Protein AF-0000000086685621 (afdb_homodimer)

pLDDT: mean 85.54, std 13.66, range [40.78, 97.44]

Organism: NCBI:txid175570

Secondary structure (DSSP, 8-state):
-------------TT--TTT----PPPTTPPTTTT-EEEPPPEEETT--EETTEEPBTTTB-EEEEEEEEPTTS----EEEEEESS-TTSEEEEHHHHHHHHHHHHHHHHHHHHT-/-------------TT--TTT----PPPTTPPTTTT-EEEPPPEEETT--EETTEEPBT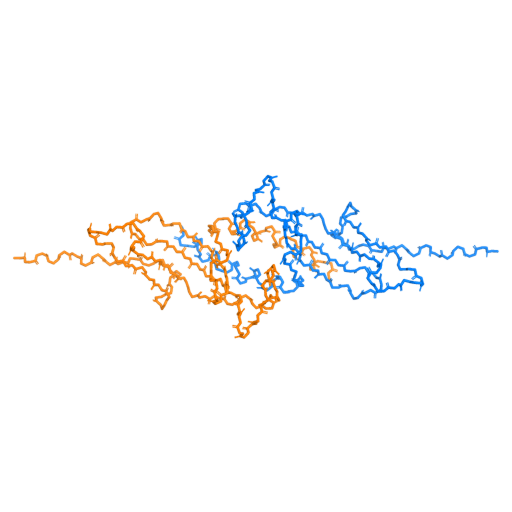TTB-EEEEEEEEPTTS----EEEEEESS-TTSEEEEHHHHHHHHHHHHHHHHHHHHT-

Nearest PDB structures (foldseek):
  6r21-assembly1_A  TM=3.945E-01  e=9.286E+00  Escherichia phage T7
  6r21-assembly1_A  TM=3.941E-01  e=8.436E+00  Escherichia phage T7

Foldseek 3Di:
DPPPPPPPDFDADPQFDPVPFQAADDDPVDDPPRGGKGKHDKDFPPPPQDDVVGGADCVPWTKIWIWIFHGPPDDGFIWIAIGTPVDGRPDIDTPVRVVVVVVVVVVVVVVVVV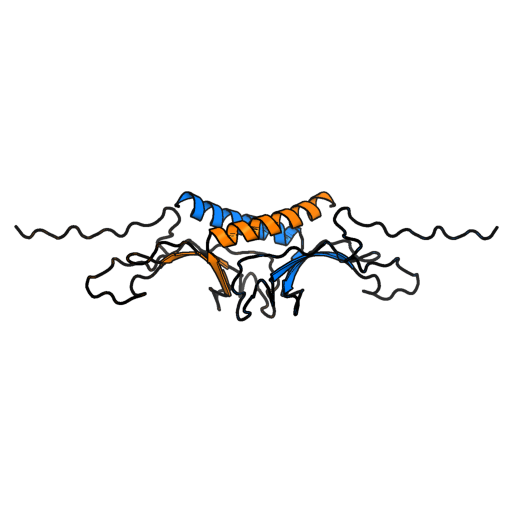VD/DPPPPPPPDFDADPQFDPVPFQAADDDPVDDPPRGGKGKHDKDFPPPDQDDVVGGADCVPWTKIWIWIFHGPPDDGFIWIAIGTPVDGRPDIDTPVRVVVVVVVVVVVVVVVVVVD

Sequence (232 aa):
MDEHDPVETLEHPSWCDRAHCTATVPRPEYRAGETGFHRSAPVTLGDVPHVGDIVLDPDLNPLVAFLAQPAPPWEPVTYLKAGTTADPEFLSLTAAQARAALRQLDALVTLAHADSMDEHDPVETLEHPSWCDRAHCTATVPRPEYRAGETGFHRSAPVTLGDVPHVGDIVLDPDLNPLVAFLAQPAPPWEPVTYLKAGTTADPEFLSLTAAQARAALRQLDALVTLAHADS

Structure (mmCIF, N/CA/C/O backbone):
data_AF-0000000086685621-model_v1
#
loop_
_entity.id
_entity.type
_entity.pdbx_description
1 polymer 'Uncharacterized protein'
#
loop_
_atom_site.group_PDB
_atom_site.id
_atom_site.type_symbol
_atom_site.label_atom_id
_atom_site.label_alt_id
_atom_site.label_comp_id
_atom_site.label_asym_id
_atom_site.label_entity_id
_atom_site.label_seq_id
_atom_site.pdbx_PDB_ins_code
_atom_site.Cartn_x
_atom_site.Cartn_y
_atom_site.Cartn_z
_atom_site.occupancy
_atom_site.B_iso_or_equiv
_atom_site.auth_seq_id
_atom_site.auth_comp_id
_atom_site.auth_asym_id
_atom_site.auth_atom_id
_atom_site.pdbx_PDB_model_num
ATOM 1 N N . MET A 1 1 ? 1.348 48.75 29.938 1 40.78 1 MET A N 1
ATOM 2 C CA . MET A 1 1 ? 1.558 47.312 30.094 1 40.78 1 MET A CA 1
ATOM 3 C C . MET A 1 1 ? 1.233 46.594 28.812 1 40.78 1 MET A C 1
ATOM 5 O O . MET A 1 1 ? 0.082 46.562 28.359 1 40.78 1 MET A O 1
ATOM 9 N N . ASP A 1 2 ? 2.057 46.781 27.734 1 41.25 2 ASP A N 1
ATOM 10 C CA . ASP A 1 2 ? 1.948 46.094 26.453 1 41.25 2 ASP A CA 1
ATOM 11 C C . ASP A 1 2 ? 1.754 44.594 26.672 1 41.25 2 ASP A C 1
ATOM 13 O O . ASP A 1 2 ? 2.643 43.906 27.188 1 41.25 2 ASP A O 1
ATOM 17 N N . GLU A 1 3 ? 0.618 44.125 27.109 1 42.19 3 GLU A N 1
ATOM 18 C CA . GLU A 1 3 ? 0.274 42.719 27.188 1 42.19 3 GLU A CA 1
ATOM 19 C C . GLU A 1 3 ? 0.681 41.969 25.906 1 42.19 3 GLU A C 1
ATOM 21 O O . GLU A 1 3 ? 0.119 42.219 24.844 1 42.19 3 GLU A O 1
ATOM 26 N N . HIS A 1 4 ? 1.944 41.719 25.688 1 44.94 4 HIS A N 1
ATOM 27 C CA . HIS A 1 4 ? 2.359 40.781 24.641 1 44.94 4 HIS A CA 1
ATOM 28 C C . HIS A 1 4 ? 1.435 39.594 24.594 1 44.94 4 HIS A C 1
ATOM 30 O O . HIS A 1 4 ? 1.27 38.875 25.594 1 44.94 4 HIS A O 1
ATOM 36 N N . ASP A 1 5 ? 0.417 39.625 23.875 1 50.09 5 ASP A N 1
ATOM 37 C CA . ASP A 1 5 ? -0.388 38.438 23.562 1 50.09 5 ASP A CA 1
ATOM 38 C C . ASP A 1 5 ? 0.481 37.188 23.469 1 50.09 5 ASP A C 1
ATOM 40 O O . ASP A 1 5 ? 1.526 37.219 22.812 1 50.09 5 ASP A O 1
ATOM 44 N N . PRO A 1 6 ? 0.419 36.281 24.453 1 50 6 PRO A N 1
ATOM 45 C CA . PRO A 1 6 ? 1.27 35.094 24.406 1 50 6 PRO A CA 1
ATOM 46 C C . PRO A 1 6 ? 1.396 34.531 22.984 1 50 6 PRO A C 1
ATOM 48 O O . PRO A 1 6 ? 0.421 34.531 22.234 1 50 6 PRO A O 1
ATOM 51 N N . VAL A 1 7 ? 2.477 34.875 22.203 1 53.69 7 VAL A N 1
ATOM 52 C CA . VAL A 1 7 ? 2.74 34.219 20.938 1 53.69 7 VAL A CA 1
ATOM 53 C C . VAL A 1 7 ? 2.244 32.781 21 1 53.69 7 VAL A C 1
ATOM 55 O O . VAL A 1 7 ? 2.684 32 21.844 1 53.69 7 VAL A O 1
ATOM 58 N N . GLU A 1 8 ? 0.97 32.438 20.75 1 64.62 8 GLU A N 1
ATOM 59 C CA . GLU A 1 8 ? 0.436 31.078 20.703 1 64.62 8 GLU A CA 1
ATOM 60 C C . GLU A 1 8 ? 1.396 30.141 19.969 1 64.62 8 GLU A C 1
ATOM 62 O O . GLU A 1 8 ? 1.796 30.391 18.844 1 64.62 8 GLU A O 1
ATOM 67 N N . THR A 1 9 ? 2.209 29.391 20.75 1 81.31 9 THR A N 1
ATOM 68 C CA . THR A 1 9 ? 3.184 28.453 20.203 1 81.31 9 THR A CA 1
ATOM 69 C C . THR A 1 9 ? 2.484 27.266 19.547 1 81.31 9 THR A C 1
ATOM 71 O O . THR A 1 9 ? 1.476 26.781 20.062 1 81.31 9 THR A O 1
ATOM 74 N N . LEU A 1 10 ? 2.707 27.078 18.297 1 87.06 10 LEU A N 1
ATOM 75 C CA . LEU A 1 10 ? 2.168 25.953 17.547 1 87.06 10 LEU A CA 1
ATOM 76 C C . LEU A 1 10 ? 2.703 24.641 18.109 1 87.06 10 LEU A C 1
ATOM 78 O O . LEU A 1 10 ? 3.918 24.422 18.156 1 87.06 10 LEU A O 1
ATOM 82 N N . GLU A 1 11 ? 1.826 23.891 18.703 1 89.75 11 GLU A N 1
ATOM 83 C CA . GLU A 1 11 ? 2.201 22.562 19.188 1 89.75 11 GLU A CA 1
ATOM 84 C C . GLU A 1 11 ? 2.326 21.578 18.031 1 89.75 11 GLU A C 1
ATOM 86 O O . GLU A 1 11 ? 1.494 21.562 17.109 1 89.75 11 GLU A O 1
ATOM 91 N N . HIS A 1 12 ? 3.42 20.859 18.078 1 93.75 12 HIS A N 1
ATOM 92 C CA . HIS A 1 12 ? 3.686 19.844 17.062 1 93.75 12 HIS A CA 1
ATOM 93 C C . HIS A 1 12 ? 3.539 18.438 17.641 1 93.75 12 HIS A C 1
ATOM 95 O O . HIS A 1 12 ? 4.004 18.156 18.734 1 93.75 12 HIS A O 1
ATOM 101 N N . PRO A 1 13 ? 2.809 17.578 16.875 1 94.94 13 PRO A N 1
ATOM 102 C CA . PRO A 1 13 ? 2.875 16.188 17.297 1 94.94 13 PRO A CA 1
ATOM 103 C C . PRO A 1 13 ? 4.309 15.656 17.391 1 94.94 13 PRO A C 1
ATOM 105 O O . PRO A 1 13 ? 5.211 16.234 16.766 1 94.94 13 PRO A O 1
ATOM 108 N N . SER A 1 14 ? 4.492 14.578 18.125 1 95.25 14 SER A N 1
ATOM 109 C CA . SER A 1 14 ? 5.836 14.07 18.391 1 95.25 14 SER A CA 1
ATOM 110 C C . SER A 1 14 ? 6.504 13.602 17.094 1 95.25 14 SER A C 1
ATOM 112 O O . SER A 1 14 ? 7.73 13.633 16.984 1 95.25 14 SER A O 1
ATOM 114 N N . TRP A 1 15 ? 5.762 13.242 16.125 1 96.81 15 TRP A N 1
ATOM 115 C CA . TRP A 1 15 ? 6.32 12.688 14.898 1 96.81 15 TRP A CA 1
ATOM 116 C C . TRP A 1 15 ? 6.578 13.789 13.875 1 96.81 15 TRP A C 1
ATOM 118 O O . TRP A 1 15 ? 7.09 13.516 12.789 1 96.81 15 TRP A O 1
ATOM 128 N N . CYS A 1 16 ? 6.152 14.93 14.156 1 97.31 16 CYS A N 1
ATOM 129 C CA . CYS A 1 16 ? 6.305 16.031 13.211 1 97.31 16 CYS A CA 1
ATOM 130 C C . CYS A 1 16 ? 7.777 16.391 13.023 1 97.31 16 CYS A C 1
ATOM 132 O O . CYS A 1 16 ? 8.484 16.641 14 1 97.31 16 CYS A O 1
ATOM 134 N N . ASP A 1 17 ? 8.234 16.281 11.766 1 97.44 17 ASP A N 1
ATOM 135 C CA . ASP A 1 17 ? 9.578 16.719 11.391 1 97.44 17 ASP A CA 1
ATOM 136 C C . ASP A 1 17 ? 9.57 18.203 10.984 1 97.44 17 ASP A C 1
ATOM 138 O O . ASP A 1 17 ? 9.023 18.562 9.938 1 97.44 17 ASP A O 1
ATOM 142 N N . ARG A 1 18 ? 10.242 19.062 11.711 1 96.06 18 ARG A N 1
ATOM 143 C CA . ARG A 1 18 ? 10.195 20.516 11.523 1 96.06 18 ARG A CA 1
ATOM 144 C C . ARG A 1 18 ? 10.688 20.906 10.125 1 96.06 18 ARG A C 1
ATOM 146 O O . ARG A 1 18 ? 10.258 21.906 9.57 1 96.06 18 ARG A O 1
ATOM 153 N N . ALA A 1 19 ? 11.578 20.094 9.539 1 96.75 19 ALA A N 1
ATOM 154 C CA . ALA A 1 19 ? 12.109 20.391 8.211 1 96.75 19 ALA A CA 1
ATOM 155 C C . ALA A 1 19 ? 11.039 20.203 7.141 1 96.75 19 ALA A C 1
ATOM 157 O O . ALA A 1 19 ? 11.141 20.766 6.051 1 96.75 19 ALA A O 1
ATOM 158 N N . HIS A 1 20 ? 10.023 19.453 7.449 1 95.62 20 HIS A N 1
ATOM 159 C CA . HIS A 1 20 ? 8.992 19.156 6.465 1 95.62 20 HIS A CA 1
ATOM 160 C C . HIS A 1 20 ? 7.648 19.734 6.883 1 95.62 20 HIS A C 1
ATOM 162 O O . HIS A 1 20 ? 6.66 19.609 6.152 1 95.62 20 HIS A O 1
ATOM 168 N N . CYS A 1 21 ? 7.559 20.312 8.016 1 96.19 21 CYS A N 1
ATOM 169 C CA . CYS A 1 21 ? 6.34 20.906 8.555 1 96.19 21 CYS A CA 1
ATOM 170 C C . CYS A 1 21 ? 6.023 22.234 7.867 1 96.19 21 CYS A C 1
ATOM 172 O O . CYS A 1 21 ? 6.914 23.062 7.672 1 96.19 21 CYS A O 1
ATOM 174 N N . THR A 1 22 ? 4.734 22.422 7.473 1 93.62 22 THR A N 1
ATOM 175 C CA . THR A 1 22 ? 4.305 23.672 6.859 1 93.62 22 THR A CA 1
ATOM 176 C C . THR A 1 22 ? 3.271 24.375 7.73 1 93.62 22 THR A C 1
ATOM 178 O O . THR A 1 22 ? 2.668 25.359 7.312 1 93.62 22 THR A O 1
ATOM 181 N N . ALA A 1 23 ? 3.01 23.781 8.906 1 92.31 23 ALA A N 1
ATOM 182 C CA . ALA A 1 23 ? 1.985 24.297 9.812 1 92.31 23 ALA A CA 1
ATOM 183 C C . ALA A 1 23 ? 2.355 25.688 10.305 1 92.31 23 ALA A C 1
ATOM 185 O O . ALA A 1 23 ? 3.52 25.969 10.609 1 92.31 23 ALA A O 1
ATOM 186 N N . THR A 1 24 ? 1.34 26.516 10.352 1 87.94 24 THR A N 1
ATOM 187 C CA . THR A 1 24 ? 1.5 27.844 10.906 1 87.94 24 THR A CA 1
ATOM 188 C C . THR A 1 24 ? 0.425 28.125 11.953 1 87.94 24 THR A C 1
ATOM 190 O O . THR A 1 24 ? -0.604 27.453 11.992 1 87.94 24 THR A O 1
ATOM 193 N N . VAL A 1 25 ? 0.736 29.109 12.867 1 82.94 25 VAL A N 1
ATOM 194 C CA . VAL A 1 25 ? -0.22 29.531 13.883 1 82.94 25 VAL A CA 1
ATOM 195 C C . VAL A 1 25 ? -1.41 30.219 13.227 1 82.94 25 VAL A C 1
ATOM 197 O O . VAL A 1 25 ? -1.234 31.062 12.344 1 82.94 25 VAL A O 1
ATOM 200 N N . PRO A 1 26 ? -2.539 29.656 13.664 1 77.19 26 PRO A N 1
ATOM 201 C CA . PRO A 1 26 ? -3.719 30.297 13.094 1 77.19 26 PRO A CA 1
ATOM 202 C C . PRO A 1 26 ? -3.789 31.797 13.422 1 77.19 26 PRO A C 1
ATOM 204 O O . PRO A 1 26 ? -3.424 32.188 14.531 1 77.19 26 PRO A O 1
ATOM 207 N N . ARG A 1 27 ? -3.957 32.625 12.391 1 73.44 27 ARG A N 1
ATOM 208 C CA . ARG A 1 27 ? -4.211 34.062 12.594 1 73.44 27 ARG A CA 1
ATOM 209 C C . ARG A 1 27 ? -5.699 34.375 12.469 1 73.44 27 ARG A C 1
ATOM 211 O O . ARG A 1 27 ? -6.441 33.625 11.82 1 73.44 27 ARG A O 1
ATOM 218 N N . PRO A 1 28 ? -6.148 35.25 13.305 1 68.75 28 PRO A N 1
ATOM 219 C CA . PRO A 1 28 ? -7.566 35.594 13.297 1 68.75 28 PRO A CA 1
ATOM 220 C C . PRO A 1 28 ? -8.141 35.688 11.883 1 68.75 28 PRO A C 1
ATOM 222 O O . PRO A 1 28 ? -9.305 35.375 11.664 1 68.75 28 PRO A O 1
ATOM 225 N N . GLU A 1 29 ? -7.391 36.156 10.852 1 66.31 29 GLU A N 1
ATOM 226 C CA . GLU A 1 29 ? -7.934 36.375 9.516 1 66.31 29 GLU A CA 1
ATOM 227 C C . GLU A 1 29 ? -7.805 35.094 8.664 1 66.31 29 GLU A C 1
ATOM 229 O O . GLU A 1 29 ? -8.055 35.125 7.457 1 66.31 29 GLU A O 1
ATOM 234 N N . TYR A 1 30 ? -7.473 33.969 9.273 1 63.44 30 TYR A N 1
ATOM 235 C CA . TYR A 1 30 ? -7.102 32.812 8.469 1 63.44 30 TYR A CA 1
ATOM 236 C C . TYR A 1 30 ? -8.328 32.188 7.844 1 63.44 30 TYR A C 1
ATOM 238 O O . TYR A 1 30 ? -9.375 32.062 8.484 1 63.44 30 TYR A O 1
ATOM 246 N N . ARG A 1 31 ? -8.242 32.188 6.508 1 58.56 31 ARG A N 1
ATOM 247 C CA . ARG A 1 31 ? -9.188 31.438 5.703 1 58.56 31 ARG A CA 1
ATOM 248 C C . ARG A 1 31 ? -8.891 29.938 5.797 1 58.56 31 ARG A C 1
ATOM 250 O O . ARG A 1 31 ? -7.793 29.531 6.188 1 58.56 31 ARG A O 1
ATOM 257 N N . ALA A 1 32 ? -9.672 29.031 5.418 1 56.12 32 ALA A N 1
ATOM 258 C CA . ALA A 1 32 ? -9.656 27.562 5.414 1 56.12 32 ALA A CA 1
ATOM 259 C C . ALA A 1 32 ? -8.445 27.047 4.652 1 56.12 32 ALA A C 1
ATOM 261 O O . ALA A 1 32 ? -8.156 27.484 3.541 1 56.12 32 ALA A O 1
ATOM 262 N N . GLY A 1 33 ? -7.668 26.125 5.203 1 58.56 33 GLY A N 1
ATOM 263 C CA . GLY A 1 33 ? -6.523 25.484 4.578 1 58.56 33 GLY A CA 1
ATOM 264 C C . GLY A 1 33 ? -5.25 26.297 4.699 1 58.56 33 GLY A C 1
ATOM 265 O O . GLY A 1 33 ? -4.18 25.859 4.27 1 58.56 33 GLY A O 1
ATOM 266 N N . GLU A 1 34 ? -5.348 27.359 5.391 1 68.5 34 GLU A N 1
ATOM 267 C CA . GLU A 1 34 ? -4.289 28.359 5.348 1 68.5 34 GLU A CA 1
ATOM 268 C C . GLU A 1 34 ? -3.25 28.109 6.434 1 68.5 34 GLU A C 1
ATOM 270 O O . GLU A 1 34 ? -2.172 28.703 6.418 1 68.5 34 GLU A O 1
ATOM 275 N N . THR A 1 35 ? -3.6 27.047 7.219 1 83.75 35 THR A N 1
ATOM 276 C CA . THR A 1 35 ? -2.631 26.938 8.305 1 83.75 35 THR A CA 1
ATOM 277 C C . THR A 1 35 ? -1.641 25.812 8.031 1 83.75 35 THR A C 1
ATOM 279 O O . THR A 1 35 ? -0.784 25.516 8.867 1 83.75 35 THR A O 1
ATOM 282 N N . GLY A 1 36 ? -1.667 25.125 6.941 1 91.38 36 GLY A N 1
ATOM 283 C CA . GLY A 1 36 ? -0.667 24.141 6.539 1 91.38 36 GLY A CA 1
ATOM 284 C C . GLY A 1 36 ? -0.827 22.812 7.238 1 91.38 36 GLY A C 1
ATOM 285 O O . GLY A 1 36 ? -1.921 22.469 7.688 1 91.38 36 GLY A O 1
ATOM 286 N N . PHE A 1 37 ? 0.262 22.047 7.145 1 94.31 37 PHE A N 1
ATOM 287 C CA . PHE A 1 37 ? 0.243 20.672 7.645 1 94.31 37 PHE A CA 1
ATOM 288 C C . PHE A 1 37 ? 1.479 20.391 8.492 1 94.31 37 PHE A C 1
ATOM 290 O O . PHE A 1 37 ? 2.58 20.828 8.156 1 94.31 37 PHE A O 1
ATOM 297 N N . HIS A 1 38 ? 1.214 19.703 9.648 1 95.69 38 HIS A N 1
ATOM 298 C CA . HIS A 1 38 ? 2.314 18.938 10.219 1 95.69 38 HIS A CA 1
ATOM 299 C C . HIS A 1 38 ? 2.682 17.766 9.328 1 95.69 38 HIS A C 1
ATOM 301 O O . HIS A 1 38 ? 1.8 17.094 8.781 1 95.69 38 HIS A O 1
ATOM 307 N N . ARG A 1 39 ? 4 17.531 9.156 1 96.44 39 ARG A N 1
ATOM 308 C CA . ARG A 1 39 ? 4.461 16.422 8.32 1 96.44 39 ARG A CA 1
ATOM 309 C C . ARG A 1 39 ? 5.629 15.695 8.977 1 96.44 39 ARG A C 1
ATOM 311 O O . ARG A 1 39 ? 6.5 16.328 9.578 1 96.44 39 ARG A O 1
ATOM 318 N N . SER A 1 40 ? 5.559 14.383 8.836 1 97 40 SER A N 1
ATOM 319 C CA . SER A 1 40 ? 6.754 13.633 9.211 1 97 40 SER A CA 1
ATOM 320 C C . SER A 1 40 ? 7.797 13.664 8.102 1 97 40 SER A C 1
ATOM 322 O O . SER A 1 40 ? 7.5 14.07 6.973 1 97 40 SER A O 1
ATOM 324 N N . ALA A 1 41 ? 9.086 13.234 8.492 1 95.69 41 ALA A N 1
ATOM 325 C CA . ALA A 1 41 ? 10.062 12.977 7.438 1 95.69 41 ALA A CA 1
ATOM 326 C C . ALA A 1 41 ? 9.594 11.859 6.512 1 95.69 41 ALA A C 1
ATOM 328 O O . ALA A 1 41 ? 9.023 10.867 6.969 1 95.69 41 ALA A O 1
ATOM 329 N N . PRO A 1 42 ? 9.797 12.102 5.184 1 93.75 42 PRO A N 1
ATOM 330 C CA . PRO A 1 42 ? 9.414 11.016 4.277 1 93.75 42 PRO A CA 1
ATOM 331 C C . PRO A 1 42 ? 10.297 9.781 4.422 1 93.75 42 PRO A C 1
ATOM 333 O O . PRO A 1 42 ? 11.484 9.906 4.742 1 93.75 42 PRO A O 1
ATOM 336 N N . VAL A 1 43 ? 9.656 8.633 4.266 1 93.75 43 VAL A N 1
ATOM 337 C CA . VAL A 1 43 ? 10.398 7.383 4.172 1 93.75 43 VAL A CA 1
ATOM 338 C C . VAL A 1 43 ? 10.281 6.812 2.764 1 93.75 43 VAL A C 1
ATOM 340 O O . VAL A 1 43 ? 9.211 6.879 2.148 1 93.75 43 VAL A O 1
ATOM 343 N N . THR A 1 44 ? 11.391 6.309 2.246 1 91.62 44 THR A N 1
ATOM 344 C CA . THR A 1 44 ? 11.375 5.668 0.934 1 91.62 44 THR A CA 1
ATOM 345 C C . THR A 1 44 ? 10.93 4.215 1.043 1 91.62 44 THR A C 1
ATOM 347 O O . THR A 1 44 ? 11.414 3.471 1.896 1 91.62 44 THR A O 1
ATOM 350 N N . LEU A 1 45 ? 9.844 3.941 0.231 1 91.44 45 LEU A N 1
ATOM 351 C CA . LEU A 1 45 ? 9.422 2.549 0.12 1 91.44 45 LEU A CA 1
ATOM 352 C C . LEU A 1 45 ? 10.195 1.836 -0.985 1 91.44 45 LEU A C 1
ATOM 354 O O . LEU A 1 45 ? 9.891 2.002 -2.168 1 91.44 45 LEU A O 1
ATOM 358 N N . GLY A 1 46 ? 11.289 1.242 -0.649 1 79.06 46 GLY A N 1
ATOM 359 C CA . GLY A 1 46 ? 12.211 0.651 -1.602 1 79.06 46 GLY A CA 1
ATOM 360 C C . GLY A 1 46 ? 11.672 -0.607 -2.256 1 79.06 46 GLY A C 1
ATOM 361 O O . GLY A 1 46 ? 10.719 -1.214 -1.758 1 79.06 46 GLY A O 1
ATOM 362 N N . ASP A 1 47 ? 12.133 -0.847 -3.473 1 82.56 47 ASP A N 1
ATOM 363 C CA . ASP A 1 47 ? 12.008 -2.084 -4.238 1 82.56 47 ASP A CA 1
ATOM 364 C C . ASP A 1 47 ? 10.578 -2.291 -4.727 1 82.56 47 ASP A C 1
ATOM 366 O O . ASP A 1 47 ? 10.133 -3.428 -4.906 1 82.56 47 ASP A O 1
ATOM 370 N N . VAL A 1 48 ? 9.781 -1.216 -4.695 1 87.62 48 VAL A N 1
ATOM 371 C CA . VAL A 1 48 ? 8.492 -1.25 -5.375 1 87.62 48 VAL A CA 1
ATOM 372 C C . VAL A 1 48 ? 8.672 -0.865 -6.84 1 87.62 48 VAL A C 1
ATOM 374 O O . VAL A 1 48 ? 8.969 0.29 -7.156 1 87.62 48 VAL A O 1
ATOM 377 N N . PRO A 1 49 ? 8.445 -1.8 -7.695 1 85.56 49 PRO A N 1
ATOM 378 C CA . PRO A 1 49 ? 8.805 -1.522 -9.086 1 85.56 49 PRO A CA 1
ATOM 379 C C . PRO A 1 49 ? 7.781 -0.635 -9.797 1 85.56 49 PRO A C 1
ATOM 381 O O . PRO A 1 49 ? 8.148 0.17 -10.656 1 85.56 49 PRO A O 1
ATOM 384 N N . HIS A 1 50 ? 6.566 -0.87 -9.516 1 83.12 50 HIS A N 1
ATOM 385 C CA . HIS A 1 50 ? 5.535 -0.07 -10.164 1 83.12 50 HIS A CA 1
ATOM 386 C C . HIS A 1 50 ? 4.262 -0.027 -9.328 1 83.12 50 HIS A C 1
ATOM 388 O O . HIS A 1 50 ? 4.043 -0.892 -8.477 1 83.12 50 HIS A O 1
ATOM 394 N N . VAL A 1 51 ? 3.564 1.022 -9.469 1 81.94 51 VAL A N 1
ATOM 395 C CA . VAL A 1 51 ? 2.184 1.167 -9.023 1 81.94 51 VAL A CA 1
ATOM 396 C C . VAL A 1 51 ? 1.299 1.586 -10.195 1 81.94 51 VAL A C 1
ATOM 398 O O . VAL A 1 51 ? 1.454 2.684 -10.734 1 81.94 51 VAL A O 1
ATOM 401 N N . GLY A 1 52 ? 0.399 0.663 -10.5 1 81.5 52 GLY A N 1
ATOM 402 C CA . GLY A 1 52 ? -0.317 0.92 -11.742 1 81.5 52 GLY A CA 1
ATOM 403 C C . GLY A 1 52 ? 0.603 1.154 -12.922 1 81.5 52 GLY A C 1
ATOM 404 O O . GLY A 1 52 ? 1.505 0.355 -13.18 1 81.5 52 GLY A O 1
ATOM 405 N N . ASP A 1 53 ? 0.385 2.236 -13.633 1 79.94 53 ASP A N 1
ATOM 406 C CA . ASP A 1 53 ? 1.161 2.535 -14.836 1 79.94 53 ASP A CA 1
ATOM 407 C C . ASP A 1 53 ? 2.393 3.373 -14.5 1 79.94 53 ASP A C 1
ATOM 409 O O . ASP A 1 53 ? 3.207 3.67 -15.375 1 79.94 53 ASP A O 1
ATOM 413 N N . ILE A 1 54 ? 2.539 3.643 -13.234 1 82.94 54 ILE A N 1
ATOM 414 C CA . ILE A 1 54 ? 3.68 4.453 -12.828 1 82.94 54 ILE A CA 1
ATOM 415 C C . ILE A 1 54 ? 4.883 3.551 -12.562 1 82.94 54 ILE A C 1
ATOM 417 O O . ILE A 1 54 ? 4.82 2.65 -11.719 1 82.94 54 ILE A O 1
ATOM 421 N N . VAL A 1 55 ? 5.902 3.842 -13.273 1 84.94 55 VAL A N 1
ATOM 422 C CA . VAL A 1 55 ? 7.148 3.115 -13.039 1 84.94 55 VAL A CA 1
ATOM 423 C C . VAL A 1 55 ? 7.984 3.836 -11.984 1 84.94 55 VAL A C 1
ATOM 425 O O . VAL A 1 55 ? 8.219 5.043 -12.086 1 84.94 55 VAL A O 1
ATOM 428 N N . LEU A 1 56 ? 8.344 3.023 -10.992 1 87.5 56 LEU A N 1
ATOM 429 C CA . LEU A 1 56 ? 9.109 3.605 -9.891 1 87.5 56 LEU A CA 1
ATOM 430 C C . LEU A 1 56 ? 10.586 3.26 -10.008 1 87.5 56 LEU A C 1
ATOM 432 O O . LEU A 1 56 ? 10.938 2.145 -10.406 1 87.5 56 LEU A O 1
ATOM 436 N N . ASP A 1 57 ? 11.359 4.301 -9.859 1 84.31 57 ASP A N 1
ATOM 437 C CA . ASP A 1 57 ? 12.812 4.18 -9.789 1 84.31 57 ASP A CA 1
ATOM 438 C C . ASP A 1 57 ? 13.344 4.672 -8.445 1 84.31 57 ASP A C 1
ATOM 440 O O . ASP A 1 57 ? 13.102 5.82 -8.062 1 84.31 57 ASP A O 1
ATOM 444 N N . PRO A 1 58 ? 13.969 3.711 -7.707 1 81.62 58 PRO A N 1
ATOM 445 C CA . PRO A 1 58 ? 14.398 4.082 -6.355 1 81.62 58 PRO A CA 1
ATOM 446 C C . PRO A 1 58 ? 15.297 5.312 -6.344 1 81.62 58 PRO A C 1
ATOM 448 O O . PRO A 1 58 ? 15.375 6.016 -5.332 1 81.62 58 PRO A O 1
ATOM 451 N N . ASP A 1 59 ? 15.945 5.586 -7.477 1 83.75 59 ASP A N 1
ATOM 452 C CA . ASP A 1 59 ? 16.891 6.703 -7.512 1 83.75 59 ASP A CA 1
ATOM 453 C C . ASP A 1 59 ? 16.266 7.93 -8.164 1 83.75 59 ASP A C 1
ATOM 455 O O . ASP A 1 59 ? 16.531 9.062 -7.762 1 83.75 59 ASP A O 1
ATOM 459 N N . LEU A 1 60 ? 15.414 7.723 -9.102 1 85.5 60 LEU A N 1
ATOM 460 C CA . LEU A 1 60 ? 14.938 8.828 -9.914 1 85.5 60 LEU A CA 1
ATOM 461 C C . LEU A 1 60 ? 13.508 9.203 -9.539 1 85.5 60 LEU A C 1
ATOM 463 O O . LEU A 1 60 ? 13.125 10.375 -9.602 1 85.5 60 LEU A O 1
ATOM 467 N N . ASN A 1 61 ? 12.727 8.266 -9.188 1 88.19 61 ASN A N 1
ATOM 468 C CA . ASN A 1 61 ? 11.32 8.461 -8.859 1 88.19 61 ASN A CA 1
ATOM 469 C C . ASN A 1 61 ? 10.852 7.5 -7.777 1 88.19 61 ASN A C 1
ATOM 471 O O . ASN A 1 61 ? 9.961 6.684 -8.008 1 88.19 61 ASN A O 1
ATOM 475 N N . PRO A 1 62 ? 11.461 7.719 -6.594 1 88.31 62 PRO A N 1
ATOM 476 C CA . PRO A 1 62 ? 11.156 6.77 -5.52 1 88.31 62 PRO A CA 1
ATOM 477 C C . PRO A 1 62 ? 9.734 6.914 -4.992 1 88.31 62 PRO A C 1
ATOM 479 O O . PRO A 1 62 ? 9.148 8 -5.055 1 88.31 62 PRO A O 1
ATOM 482 N N . LEU A 1 63 ? 9.18 5.805 -4.562 1 92.31 63 LEU A N 1
ATOM 483 C CA . LEU A 1 63 ? 7.949 5.844 -3.783 1 92.31 63 LEU A CA 1
ATOM 484 C C . LEU A 1 63 ? 8.227 6.246 -2.34 1 92.31 63 LEU A C 1
ATOM 486 O O . LEU A 1 63 ? 9.094 5.664 -1.685 1 92.31 63 LEU A O 1
ATOM 490 N N . VAL A 1 64 ? 7.559 7.301 -1.945 1 93.75 64 VAL A N 1
ATOM 491 C CA . VAL A 1 64 ? 7.777 7.789 -0.588 1 93.75 64 VAL A CA 1
ATOM 492 C C . VAL A 1 64 ? 6.449 7.824 0.167 1 93.75 64 VAL A C 1
ATOM 494 O O . VAL A 1 64 ? 5.383 7.871 -0.445 1 93.75 64 VAL A O 1
ATOM 497 N N . ALA A 1 65 ? 6.582 7.688 1.497 1 95.88 65 ALA A N 1
ATOM 498 C CA . ALA A 1 65 ? 5.43 7.789 2.387 1 95.88 65 ALA A CA 1
ATOM 499 C C . ALA A 1 65 ? 5.73 8.695 3.578 1 95.88 65 ALA A C 1
ATOM 501 O O . ALA A 1 65 ? 6.887 8.812 3.998 1 95.88 65 ALA A O 1
ATOM 502 N N . PHE A 1 66 ? 4.742 9.391 4.066 1 96.62 66 PHE A N 1
ATOM 503 C CA . PHE A 1 66 ? 4.891 10.242 5.238 1 96.62 66 PHE A CA 1
ATOM 504 C C . PHE A 1 66 ? 3.543 10.469 5.914 1 96.62 66 PHE A C 1
ATOM 506 O O . PHE A 1 66 ? 2.494 10.18 5.332 1 96.62 66 PHE A O 1
ATOM 513 N N . LEU A 1 67 ? 3.568 10.914 7.105 1 97.19 67 LEU A N 1
ATOM 514 C CA . LEU A 1 67 ? 2.371 11.328 7.828 1 97.19 67 LEU A CA 1
ATOM 515 C C . LEU A 1 67 ? 2.074 12.805 7.59 1 97.19 67 LEU A C 1
ATOM 517 O O . LEU A 1 67 ? 2.994 13.617 7.441 1 97.19 67 LEU A O 1
ATOM 521 N N . ALA A 1 68 ? 0.824 13.141 7.578 1 96.06 68 ALA A N 1
ATOM 522 C CA . ALA A 1 68 ? 0.372 14.523 7.473 1 96.06 68 ALA A CA 1
ATOM 523 C C . ALA A 1 68 ? -0.846 14.773 8.359 1 96.06 68 ALA A C 1
ATOM 525 O O . ALA A 1 68 ? -1.737 13.922 8.453 1 96.06 68 ALA A O 1
ATOM 526 N N . GLN A 1 69 ? -0.858 15.898 9.016 1 95.38 69 GLN A N 1
ATOM 527 C CA . GLN A 1 69 ? -1.973 16.312 9.859 1 95.38 69 GLN A CA 1
ATOM 528 C C . GLN A 1 69 ? -2.256 17.812 9.703 1 95.38 69 GLN A C 1
ATOM 530 O O . GLN A 1 69 ? -1.36 18.641 9.867 1 95.38 69 GLN A O 1
ATOM 535 N N . PRO A 1 70 ? -3.488 18.109 9.336 1 92.56 70 PRO A N 1
ATOM 536 C CA . PRO A 1 70 ? -3.795 19.547 9.234 1 92.56 70 PRO A CA 1
ATOM 537 C C . PRO A 1 70 ? -3.553 20.297 10.547 1 92.56 70 PRO A C 1
ATOM 539 O O . PRO A 1 70 ? -3.83 19.75 11.625 1 92.56 70 PRO A O 1
ATOM 542 N N . ALA A 1 71 ? -3.049 21.453 10.398 1 90.56 71 ALA A N 1
ATOM 543 C CA . ALA A 1 71 ? -2.789 22.281 11.57 1 90.56 71 ALA A CA 1
ATOM 544 C C . ALA A 1 71 ? -4.07 22.953 12.07 1 90.56 71 ALA A C 1
ATOM 546 O O . ALA A 1 71 ? -5.051 23.062 11.328 1 90.56 71 ALA A O 1
ATOM 547 N N . PRO A 1 72 ? -3.914 23.422 13.352 1 85.19 72 PRO A N 1
ATOM 548 C CA . PRO A 1 72 ? -5.074 24.156 13.852 1 85.19 72 PRO A CA 1
ATOM 549 C C . PRO A 1 72 ? -5.465 25.328 12.945 1 85.19 72 PRO A C 1
ATOM 551 O O . PRO A 1 72 ? -4.609 25.906 12.273 1 85.19 72 PRO A O 1
ATOM 554 N N . PRO A 1 73 ? -6.891 25.703 12.797 1 83.75 73 PRO A N 1
ATOM 555 C CA . PRO A 1 73 ? -8 25.266 13.648 1 83.75 73 PRO A CA 1
ATOM 556 C C . PRO A 1 73 ? -8.719 24.031 13.086 1 83.75 73 PRO A C 1
ATOM 558 O O . PRO A 1 73 ? -9.844 23.734 13.5 1 83.75 73 PRO A O 1
ATOM 561 N N . TRP A 1 74 ? -8.117 23.25 12.195 1 84.62 74 TRP A N 1
ATOM 562 C CA . TRP A 1 74 ? -8.773 22.125 11.555 1 84.62 74 TRP A CA 1
ATOM 563 C C . TRP A 1 74 ? -8.719 20.891 12.445 1 84.62 74 TRP A C 1
ATOM 565 O O . TRP A 1 74 ? -7.906 20.812 13.367 1 84.62 74 TRP A O 1
ATOM 575 N N . GLU A 1 75 ? -9.695 19.969 12.203 1 86.94 75 GLU A N 1
ATOM 576 C CA . GLU A 1 75 ? -9.664 18.703 12.906 1 86.94 75 GLU A CA 1
ATOM 577 C C . GLU A 1 75 ? -8.328 18 12.719 1 86.94 75 GLU A C 1
ATOM 579 O O . GLU A 1 75 ? -7.832 17.875 11.602 1 86.94 75 GLU A O 1
ATOM 584 N N . PRO A 1 76 ? -7.672 17.609 13.812 1 90.25 76 PRO A N 1
ATOM 585 C CA . PRO A 1 76 ? -6.34 17 13.734 1 90.25 76 PRO A CA 1
ATOM 586 C C . PRO A 1 76 ? -6.383 15.531 13.336 1 90.25 76 PRO A C 1
ATOM 588 O O . PRO A 1 76 ? -5.91 14.672 14.086 1 90.25 76 PRO A O 1
ATOM 591 N N . VAL A 1 77 ? -6.879 15.266 12.164 1 93.38 77 VAL A N 1
ATOM 592 C CA . VAL A 1 77 ? -6.852 13.906 11.633 1 93.38 77 VAL A CA 1
ATOM 593 C C . VAL A 1 77 ? -5.504 13.641 10.969 1 93.38 77 VAL A C 1
ATOM 595 O O . VAL A 1 77 ? -5.062 14.406 10.109 1 93.38 77 VAL A O 1
ATOM 598 N N . THR A 1 78 ? -4.859 12.57 11.453 1 96.38 78 THR A N 1
ATOM 599 C CA . THR A 1 78 ? -3.57 12.211 10.875 1 96.38 78 THR A CA 1
ATOM 600 C C . THR A 1 78 ? -3.76 11.305 9.656 1 96.38 78 THR A C 1
ATOM 602 O O . THR A 1 78 ? -4.508 10.328 9.719 1 96.38 78 THR A O 1
ATOM 605 N N . TYR A 1 79 ? -3.07 11.68 8.594 1 96.19 79 TYR A N 1
ATOM 606 C CA . TYR A 1 79 ? -3.127 10.906 7.359 1 96.19 79 TYR A CA 1
ATOM 607 C C . TYR A 1 79 ? -1.786 10.25 7.066 1 96.19 79 TYR A C 1
ATOM 609 O O . TYR A 1 79 ? -0.73 10.812 7.359 1 96.19 79 TYR A O 1
ATOM 617 N N . LEU A 1 80 ? -1.875 9 6.566 1 96.56 80 LEU A N 1
ATOM 618 C CA . LEU A 1 80 ? -0.763 8.406 5.828 1 96.56 80 LEU A CA 1
ATOM 619 C C . LEU A 1 80 ? -0.846 8.766 4.348 1 96.56 80 LEU A C 1
ATOM 621 O O . LEU A 1 80 ? -1.851 8.477 3.691 1 96.56 80 LEU A O 1
ATOM 625 N N . LYS A 1 81 ? 0.187 9.383 3.854 1 95.75 81 LYS A N 1
ATOM 626 C CA . LYS A 1 81 ? 0.294 9.727 2.438 1 95.75 81 LYS A CA 1
ATOM 627 C C . LYS A 1 81 ? 1.423 8.945 1.768 1 95.75 81 LYS A C 1
ATOM 629 O O . LYS A 1 81 ? 2.439 8.648 2.398 1 95.75 81 LYS A O 1
ATOM 634 N N . ALA A 1 82 ? 1.175 8.594 0.545 1 94.25 82 ALA A N 1
ATOM 635 C CA . ALA A 1 82 ? 2.225 7.957 -0.247 1 94.25 82 ALA A CA 1
ATOM 636 C C . ALA A 1 82 ? 2.18 8.43 -1.697 1 94.25 82 ALA A C 1
ATOM 638 O O . ALA A 1 82 ? 1.103 8.688 -2.24 1 94.25 82 ALA A O 1
ATOM 639 N N . GLY A 1 83 ? 3.295 8.555 -2.295 1 92.06 83 GLY A N 1
ATOM 640 C CA . GLY A 1 83 ? 3.424 8.961 -3.684 1 92.06 83 GLY A CA 1
ATOM 641 C C . GLY A 1 83 ? 4.863 9.047 -4.152 1 92.06 83 GLY A C 1
ATOM 642 O O . GLY A 1 83 ? 5.746 8.406 -3.58 1 92.06 83 GLY A O 1
ATOM 643 N N . THR A 1 84 ? 4.98 9.609 -5.297 1 88.25 84 THR A N 1
ATOM 644 C CA . THR A 1 84 ? 6.309 9.883 -5.836 1 88.25 84 THR A CA 1
ATOM 645 C C . THR A 1 84 ? 6.715 11.328 -5.566 1 88.25 84 THR A C 1
ATOM 647 O O . THR A 1 84 ? 5.918 12.117 -5.051 1 88.25 84 THR A O 1
ATOM 650 N N . THR A 1 85 ? 8.008 11.516 -5.828 1 75.19 85 THR A N 1
ATOM 651 C CA . THR A 1 85 ? 8.469 12.891 -5.684 1 75.19 85 THR A CA 1
ATOM 652 C C . THR A 1 85 ? 7.648 13.828 -6.566 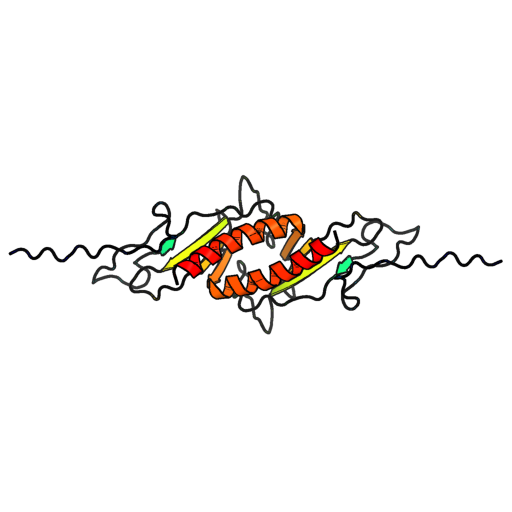1 75.19 85 THR A C 1
ATOM 654 O O . THR A 1 85 ? 7.34 14.953 -6.164 1 75.19 85 THR A O 1
ATOM 657 N N . ALA A 1 86 ? 7.238 13.312 -7.703 1 74.5 86 ALA A N 1
ATOM 658 C CA . ALA A 1 86 ? 6.496 14.133 -8.656 1 74.5 86 ALA A CA 1
ATOM 659 C C . ALA A 1 86 ? 5.027 14.234 -8.266 1 74.5 86 ALA A C 1
ATOM 661 O O . ALA A 1 86 ? 4.371 15.242 -8.547 1 74.5 86 ALA A O 1
ATOM 662 N N . ASP A 1 87 ? 4.496 13.25 -7.598 1 79.06 87 ASP A N 1
ATOM 663 C CA . ASP A 1 87 ? 3.117 13.195 -7.125 1 79.06 87 ASP A CA 1
ATOM 664 C C . ASP A 1 87 ? 3.039 12.562 -5.734 1 79.06 87 ASP A C 1
ATOM 666 O O . ASP A 1 87 ? 2.775 11.367 -5.602 1 79.06 87 ASP A O 1
ATOM 670 N N . PRO A 1 88 ? 3.201 13.453 -4.73 1 74.88 88 PRO A N 1
ATOM 671 C CA . PRO A 1 88 ? 3.355 12.875 -3.393 1 74.88 88 PRO A CA 1
ATOM 672 C C . PRO A 1 88 ? 2.031 12.398 -2.799 1 74.88 88 PRO A C 1
ATOM 674 O O . PRO A 1 88 ? 2.016 11.789 -1.729 1 74.88 88 PRO A O 1
ATOM 677 N N . GLU A 1 89 ? 0.932 12.703 -3.449 1 77.25 89 GLU A N 1
ATOM 678 C CA . GLU A 1 89 ? -0.32 12.328 -2.795 1 77.25 89 GLU A CA 1
ATOM 679 C C . GLU A 1 89 ? -1.139 11.383 -3.668 1 77.25 89 GLU A C 1
ATOM 681 O O . GLU A 1 89 ? -2.342 11.586 -3.85 1 77.25 89 GLU A O 1
ATOM 686 N N . PHE A 1 90 ? -0.434 10.406 -4.105 1 83.06 90 PHE A N 1
ATOM 687 C CA . PHE A 1 90 ? -1.039 9.312 -4.852 1 83.06 90 PHE A CA 1
ATOM 688 C C . PHE A 1 90 ? -1.973 8.5 -3.961 1 83.06 90 PHE A C 1
ATOM 690 O O . PHE A 1 90 ? -2.973 7.953 -4.434 1 83.06 90 PHE A O 1
ATOM 697 N N . LEU A 1 91 ? -1.725 8.414 -2.744 1 90.12 91 LEU A N 1
ATOM 698 C CA . LEU A 1 91 ? -2.482 7.711 -1.718 1 90.12 91 LEU A CA 1
ATOM 699 C C . LEU A 1 91 ? -2.613 8.555 -0.458 1 90.12 91 LEU A C 1
ATOM 701 O O . LEU A 1 91 ? -1.646 9.188 -0.028 1 90.12 91 LEU A O 1
ATOM 705 N N . SER A 1 92 ? -3.822 8.664 -0.018 1 93.31 92 SER A N 1
ATOM 706 C CA . SER A 1 92 ? -4.121 9.352 1.235 1 93.31 92 SER A CA 1
ATOM 707 C C . SER A 1 92 ? -5.121 8.562 2.072 1 93.31 92 SER A C 1
ATOM 709 O O . SER A 1 92 ? -6.273 8.383 1.67 1 93.31 92 SER A O 1
ATOM 711 N N . LEU A 1 93 ? -4.695 8.078 3.23 1 94.88 93 LEU A N 1
ATOM 712 C CA . LEU A 1 93 ? -5.527 7.332 4.164 1 94.88 93 LEU A CA 1
ATOM 713 C C . LEU A 1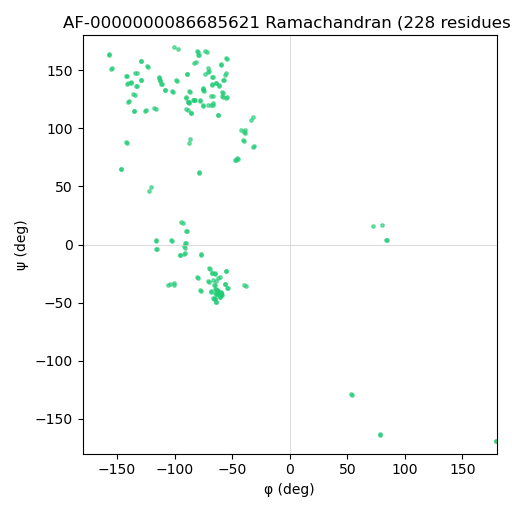 93 ? -5.426 7.914 5.57 1 94.88 93 LEU A C 1
ATOM 715 O O . LEU A 1 93 ? -4.352 8.352 5.988 1 94.88 93 LEU A O 1
ATOM 719 N N . THR A 1 94 ? -6.605 7.906 6.203 1 95.19 94 THR A N 1
ATOM 720 C CA . THR A 1 94 ? -6.441 8.164 7.629 1 95.19 94 THR A CA 1
ATOM 721 C C . THR A 1 94 ? -5.543 7.105 8.266 1 95.19 94 THR A C 1
ATOM 723 O O . THR A 1 94 ? -5.422 5.992 7.75 1 95.19 94 THR A O 1
ATOM 726 N N . ALA A 1 95 ? -4.891 7.461 9.359 1 95.12 95 ALA A N 1
ATOM 727 C CA . ALA A 1 95 ? -4.043 6.504 10.07 1 95.12 95 ALA A CA 1
ATOM 728 C C . ALA A 1 95 ? -4.82 5.234 10.414 1 95.12 95 ALA A C 1
ATOM 730 O O . ALA A 1 95 ? -4.277 4.133 10.352 1 95.12 95 ALA A O 1
ATOM 731 N N . ALA A 1 96 ? -6.062 5.418 10.766 1 93.75 96 ALA A N 1
ATOM 732 C CA . ALA A 1 96 ? -6.898 4.266 11.109 1 93.75 96 ALA A CA 1
ATOM 733 C C . ALA A 1 96 ? -7.129 3.379 9.891 1 93.75 96 ALA A C 1
ATOM 735 O O . ALA A 1 96 ? -7.035 2.152 9.984 1 93.75 96 ALA A O 1
ATOM 736 N N . GLN A 1 97 ? -7.473 4.012 8.797 1 93.75 97 GLN A N 1
ATOM 737 C CA . GLN A 1 97 ? -7.656 3.273 7.551 1 93.75 97 GLN A CA 1
ATOM 738 C C . GLN A 1 97 ? -6.379 2.543 7.152 1 93.75 97 GLN A C 1
ATOM 740 O O . GLN A 1 97 ? -6.422 1.386 6.73 1 93.75 97 GLN A O 1
ATOM 745 N N . ALA A 1 98 ? -5.27 3.203 7.273 1 96.12 98 ALA A N 1
ATOM 746 C CA . ALA A 1 98 ? -3.973 2.623 6.934 1 96.12 98 ALA A CA 1
ATOM 747 C C . ALA A 1 98 ? -3.67 1.406 7.805 1 96.12 98 ALA A C 1
ATOM 749 O O . ALA A 1 98 ? -3.229 0.371 7.301 1 96.12 98 ALA A O 1
ATOM 750 N N . ARG A 1 99 ? -3.971 1.551 9.062 1 95.19 99 ARG A N 1
ATOM 751 C CA . ARG A 1 99 ? -3.713 0.451 9.984 1 95.19 99 ARG A CA 1
ATOM 752 C C . ARG A 1 99 ? -4.52 -0.785 9.602 1 95.19 99 ARG A C 1
ATOM 754 O O . ARG A 1 99 ? -4.004 -1.903 9.625 1 95.19 99 ARG A O 1
ATOM 761 N N . ALA A 1 100 ? -5.723 -0.584 9.25 1 94.88 100 ALA A N 1
ATOM 762 C CA . ALA A 1 100 ? -6.594 -1.69 8.859 1 94.88 100 ALA A CA 1
ATOM 763 C C . ALA A 1 100 ? -6.086 -2.365 7.59 1 94.88 100 ALA A C 1
ATOM 765 O O . ALA A 1 100 ? -6.012 -3.594 7.52 1 94.88 100 ALA A O 1
ATOM 766 N N . ALA A 1 101 ? -5.754 -1.612 6.629 1 95.06 101 ALA A N 1
ATOM 767 C CA . ALA A 1 101 ? -5.246 -2.143 5.367 1 95.06 101 ALA A CA 1
ATOM 768 C C . ALA A 1 101 ? -3.936 -2.896 5.574 1 95.06 101 ALA A C 1
ATOM 770 O O . ALA A 1 101 ? -3.744 -3.984 5.027 1 95.06 101 ALA A O 1
ATOM 771 N N . LEU A 1 102 ? -3.062 -2.328 6.391 1 96.38 102 LEU A N 1
ATOM 772 C CA . LEU A 1 102 ? -1.763 -2.939 6.641 1 96.38 102 LEU A CA 1
ATOM 773 C C . LEU A 1 102 ? -1.919 -4.281 7.344 1 96.38 102 LEU A C 1
ATOM 775 O O . LEU A 1 102 ? -1.166 -5.223 7.078 1 96.38 102 LEU A O 1
ATOM 779 N N . ARG A 1 103 ? -2.861 -4.328 8.227 1 95.75 103 ARG A N 1
ATOM 780 C CA . ARG A 1 103 ? -3.115 -5.586 8.922 1 95.75 103 ARG A CA 1
ATOM 781 C C . ARG A 1 103 ? -3.512 -6.684 7.938 1 95.75 103 ARG A C 1
ATOM 783 O O . ARG A 1 103 ? -3.037 -7.816 8.039 1 95.75 103 ARG A O 1
ATOM 790 N N . GLN A 1 104 ? -4.375 -6.363 7.039 1 95.69 104 GLN A N 1
ATOM 791 C CA . GLN A 1 104 ? -4.824 -7.332 6.043 1 95.69 104 GLN A CA 1
ATOM 792 C C . GLN A 1 104 ? -3.67 -7.766 5.141 1 95.69 104 GLN A C 1
ATOM 794 O O . GLN A 1 104 ? -3.508 -8.953 4.863 1 95.69 104 GLN A O 1
ATOM 799 N N . LEU A 1 105 ? -2.857 -6.855 4.727 1 96.75 105 LEU A N 1
ATOM 800 C CA . LEU A 1 105 ? -1.728 -7.156 3.855 1 96.75 105 LEU A CA 1
ATOM 801 C C . LEU A 1 105 ? -0.679 -7.984 4.594 1 96.75 105 LEU A C 1
ATOM 803 O O . LEU A 1 105 ? -0.098 -8.906 4.02 1 96.75 105 LEU A O 1
ATOM 807 N N . ASP A 1 106 ? -0.468 -7.625 5.828 1 96.69 106 ASP A N 1
ATOM 808 C CA . ASP A 1 106 ? 0.501 -8.359 6.641 1 96.69 106 ASP A CA 1
ATOM 809 C C . ASP A 1 106 ? 0.083 -9.812 6.816 1 96.69 106 ASP A C 1
ATOM 811 O O . ASP A 1 106 ? 0.927 -10.711 6.805 1 96.69 106 ASP A O 1
ATOM 815 N N . ALA A 1 107 ? -1.188 -10.008 7.016 1 96.25 107 ALA A N 1
ATOM 816 C CA . ALA A 1 107 ? -1.692 -11.375 7.145 1 96.25 107 ALA A CA 1
ATOM 817 C C . ALA A 1 107 ? -1.394 -12.195 5.891 1 96.25 107 ALA A C 1
ATOM 819 O O . ALA A 1 107 ? -0.976 -13.352 5.984 1 96.25 107 ALA A O 1
ATOM 820 N N . LEU A 1 108 ? -1.565 -11.609 4.734 1 96.19 108 LEU A N 1
ATOM 821 C CA . LEU A 1 108 ? -1.282 -12.281 3.473 1 96.19 108 LEU A CA 1
ATOM 822 C C . LEU A 1 108 ? 0.204 -12.602 3.35 1 96.19 108 LEU A C 1
ATOM 824 O O . LEU A 1 108 ? 0.576 -13.742 3.055 1 96.19 108 LEU A O 1
ATOM 828 N N . VAL A 1 109 ? 1.033 -11.625 3.596 1 96.5 109 VAL A N 1
ATOM 829 C CA . VAL A 1 109 ? 2.473 -11.773 3.416 1 96.5 109 VAL A CA 1
ATOM 830 C C . VAL A 1 109 ? 3.008 -12.812 4.402 1 96.5 109 VAL A C 1
ATOM 832 O O . VAL A 1 109 ? 3.924 -13.57 4.082 1 96.5 109 VAL A O 1
ATOM 835 N N . THR A 1 110 ? 2.441 -12.859 5.578 1 96.06 110 THR A N 1
ATOM 836 C CA . THR A 1 110 ? 2.83 -13.844 6.578 1 96.06 110 THR A CA 1
ATOM 837 C C . THR A 1 110 ? 2.535 -15.258 6.082 1 96.06 110 THR A C 1
ATOM 839 O O . THR A 1 110 ? 3.322 -16.172 6.312 1 96.06 110 THR A O 1
ATOM 842 N N . LEU A 1 111 ? 1.396 -15.422 5.402 1 94.62 111 LEU A N 1
ATOM 843 C CA . LEU A 1 111 ? 1.067 -16.719 4.824 1 94.62 111 LEU A CA 1
ATOM 844 C C . LEU A 1 111 ? 2.123 -17.141 3.811 1 94.62 111 LEU A C 1
ATOM 846 O O . LEU A 1 111 ? 2.518 -18.312 3.775 1 94.62 111 LEU A O 1
ATOM 850 N N . ALA A 1 112 ? 2.529 -16.234 2.992 1 93.62 112 ALA A N 1
ATOM 851 C CA . ALA A 1 112 ? 3.537 -16.5 1.971 1 93.62 112 ALA A CA 1
ATOM 852 C C . ALA A 1 112 ? 4.848 -16.969 2.604 1 93.62 112 ALA A C 1
ATOM 854 O O . ALA A 1 112 ? 5.527 -17.844 2.074 1 93.62 112 ALA A O 1
ATOM 855 N N . HIS A 1 113 ? 5.227 -16.344 3.676 1 89.44 113 HIS A N 1
ATOM 856 C CA . HIS A 1 113 ? 6.488 -16.641 4.344 1 89.44 113 HIS A CA 1
ATOM 857 C C . HIS A 1 113 ? 6.438 -18.016 5.016 1 89.44 113 HIS A C 1
ATOM 859 O O . HIS A 1 113 ? 7.453 -18.719 5.086 1 89.44 113 HIS A O 1
ATOM 865 N N . ALA A 1 114 ? 5.316 -18.344 5.441 1 83.81 114 ALA A N 1
ATOM 866 C CA . ALA A 1 114 ? 5.16 -19.641 6.105 1 83.81 114 ALA A CA 1
ATOM 867 C C . ALA A 1 114 ? 5.363 -20.797 5.125 1 83.81 114 ALA A C 1
ATOM 869 O O . ALA A 1 114 ? 5.738 -21.891 5.523 1 83.81 114 ALA A O 1
ATOM 870 N N . ASP A 1 115 ? 5.156 -20.547 3.889 1 78.81 115 ASP A N 1
ATOM 871 C CA . ASP A 1 115 ? 5.27 -21.594 2.879 1 78.81 115 ASP A CA 1
ATOM 872 C C . ASP A 1 115 ? 6.652 -21.578 2.234 1 78.81 115 ASP A C 1
ATOM 874 O O . ASP A 1 115 ? 6.957 -22.438 1.402 1 78.81 115 ASP A O 1
ATOM 878 N N . SER A 1 116 ? 7.492 -20.562 2.488 1 70.62 116 SER A N 1
ATOM 879 C CA . SER A 1 116 ? 8.82 -20.5 1.889 1 70.62 116 SER A CA 1
ATOM 880 C C . SER A 1 116 ? 9.828 -21.312 2.693 1 70.62 116 SER A C 1
ATOM 882 O O . SER A 1 116 ? 9.703 -21.438 3.912 1 70.62 116 SER A O 1
ATOM 884 N N . MET B 1 1 ? 1.915 -54.625 -18.641 1 41.44 1 MET B N 1
ATOM 885 C CA . MET B 1 1 ? 1.991 -53.844 -17.422 1 41.44 1 MET B CA 1
ATOM 886 C C . MET B 1 1 ? 1.947 -52.344 -17.75 1 41.44 1 MET B C 1
ATOM 888 O O . MET B 1 1 ? 2.871 -51.812 -18.359 1 41.44 1 MET B O 1
ATOM 892 N N . ASP B 1 2 ? 0.786 -51.844 -18.25 1 43.25 2 ASP B N 1
ATOM 893 C CA . ASP B 1 2 ? 0.553 -50.438 -18.516 1 43.25 2 ASP B CA 1
ATOM 894 C C . ASP B 1 2 ? 0.988 -49.562 -17.344 1 43.25 2 ASP B C 1
ATOM 896 O O . ASP B 1 2 ? 0.41 -49.656 -16.25 1 43.25 2 ASP B O 1
ATOM 900 N N . GLU B 1 3 ? 2.262 -49.406 -17.125 1 43.06 3 GLU B N 1
ATOM 901 C CA . GLU B 1 3 ? 2.803 -48.469 -16.141 1 43.06 3 GLU B CA 1
ATOM 902 C C . GLU B 1 3 ? 2.107 -47.094 -16.234 1 43.06 3 GLU B C 1
ATOM 904 O O . GLU B 1 3 ? 2.246 -46.406 -17.234 1 43.06 3 GLU B O 1
ATOM 909 N N . HIS B 1 4 ? 0.9 -46.969 -15.773 1 46.72 4 HIS B N 1
ATOM 910 C CA . HIS B 1 4 ? 0.299 -45.656 -15.578 1 46.72 4 HIS B CA 1
ATOM 911 C C . HIS B 1 4 ? 1.308 -44.656 -15 1 46.72 4 HIS B C 1
ATOM 913 O O . HIS B 1 4 ? 1.9 -44.938 -13.953 1 46.72 4 HIS B O 1
ATOM 919 N N . ASP B 1 5 ? 2.018 -43.969 -15.773 1 51.12 5 ASP B N 1
ATOM 920 C CA . ASP B 1 5 ? 2.826 -42.844 -15.336 1 51.12 5 ASP B CA 1
ATOM 921 C C . ASP B 1 5 ? 2.17 -42.125 -14.156 1 51.12 5 ASP B C 1
ATOM 923 O O . ASP B 1 5 ? 0.968 -41.844 -14.18 1 51.12 5 ASP B O 1
ATOM 927 N N . PRO B 1 6 ? 2.734 -42.219 -12.93 1 50.78 6 PRO B N 1
ATOM 928 C CA . PRO B 1 6 ? 2.111 -41.531 -11.789 1 50.78 6 PRO B CA 1
ATOM 929 C C . PRO B 1 6 ? 1.547 -40.156 -12.141 1 50.78 6 PRO B C 1
ATOM 931 O O . PRO B 1 6 ? 2.139 -39.438 -12.938 1 50.78 6 PRO B O 1
ATOM 934 N N . VAL B 1 7 ? 0.202 -40.031 -12.398 1 54.03 7 VAL B N 1
ATOM 935 C CA . VAL B 1 7 ? -0.413 -38.719 -12.562 1 54.03 7 VAL B CA 1
ATOM 936 C C . VAL B 1 7 ? 0.315 -37.688 -11.688 1 54.03 7 VAL B C 1
ATOM 938 O O . VAL B 1 7 ? 0.393 -37.844 -10.469 1 54.03 7 VAL B O 1
ATOM 941 N N . GLU B 1 8 ? 1.441 -37.062 -12.086 1 64.38 8 GLU B N 1
ATOM 942 C CA . GLU B 1 8 ? 2.139 -36 -11.359 1 64.38 8 GLU B CA 1
ATOM 943 C C . GLU B 1 8 ? 1.154 -35.031 -10.734 1 64.38 8 GLU B C 1
ATOM 945 O O . GLU B 1 8 ? 0.316 -34.438 -11.43 1 64.38 8 GLU B O 1
ATOM 950 N N . THR B 1 9 ? 0.825 -35.219 -9.43 1 81.31 9 THR B N 1
ATOM 951 C CA . THR B 1 9 ? -0.11 -34.375 -8.703 1 81.31 9 THR B CA 1
ATOM 952 C C . THR B 1 9 ? 0.498 -33 -8.445 1 81.31 9 THR B C 1
ATOM 954 O O . THR B 1 9 ? 1.692 -32.875 -8.164 1 81.31 9 THR B O 1
ATOM 957 N N . LEU B 1 10 ? -0.122 -31.984 -8.938 1 86.94 10 LEU B N 1
ATOM 958 C CA . LEU B 1 10 ? 0.291 -30.609 -8.711 1 86.94 10 LEU B CA 1
ATOM 959 C C . LEU B 1 10 ? 0.228 -30.25 -7.23 1 86.94 10 LEU B C 1
ATOM 961 O O . LEU B 1 10 ? -0.827 -30.375 -6.605 1 86.94 10 LEU B O 1
ATOM 965 N N . GLU B 1 11 ? 1.39 -30.062 -6.656 1 89.62 11 GLU B N 1
ATOM 966 C CA . GLU B 1 11 ? 1.449 -29.625 -5.266 1 89.62 11 GLU B CA 1
ATOM 967 C C . GLU B 1 11 ? 1.087 -28.141 -5.141 1 89.62 11 GLU B C 1
ATOM 969 O O . GLU B 1 11 ? 1.53 -27.328 -5.945 1 89.62 11 GLU B O 1
ATOM 974 N N . HIS B 1 12 ? 0.219 -27.906 -4.195 1 93.69 12 HIS B N 1
ATOM 975 C CA . HIS B 1 12 ? -0.218 -26.531 -3.924 1 93.69 12 HIS B CA 1
ATOM 976 C C . HIS B 1 12 ? 0.359 -26.016 -2.609 1 93.69 12 HIS B C 1
ATOM 978 O O . HIS B 1 12 ? 0.387 -26.75 -1.612 1 93.69 12 HIS B O 1
ATOM 984 N N . PRO B 1 13 ? 0.901 -24.781 -2.646 1 94.88 13 PRO B N 1
ATOM 985 C CA . PRO B 1 13 ? 1.234 -24.188 -1.345 1 94.88 13 PRO B CA 1
ATOM 986 C C . PRO B 1 13 ? 0.042 -24.156 -0.391 1 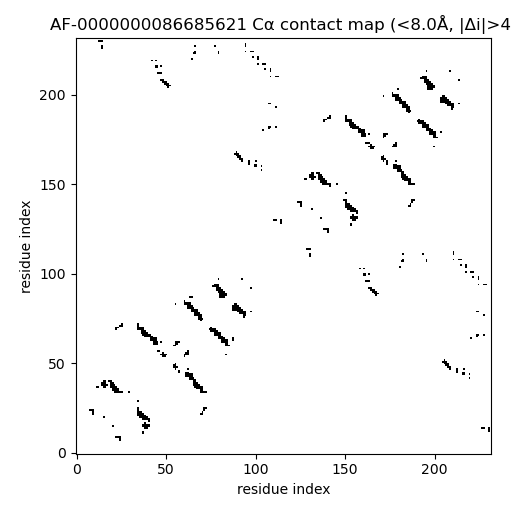94.88 13 PRO B C 1
ATOM 988 O O . PRO B 1 13 ? -1.108 -24.234 -0.832 1 94.88 13 PRO B O 1
ATOM 991 N N . SER B 1 14 ? 0.327 -24.031 0.899 1 95.06 14 SER B N 1
ATOM 992 C CA . SER B 1 14 ? -0.727 -24.125 1.905 1 95.06 14 SER B CA 1
ATOM 993 C C . SER B 1 14 ? -1.723 -22.969 1.763 1 95.06 14 SER B C 1
ATOM 995 O O . SER B 1 14 ? -2.893 -23.109 2.129 1 95.06 14 SER B O 1
ATOM 997 N N . TRP B 1 15 ? -1.313 -21.891 1.209 1 96.75 15 TRP B N 1
ATOM 998 C CA . TRP B 1 15 ? -2.172 -20.719 1.124 1 96.75 15 TRP B CA 1
ATOM 999 C C . TRP B 1 15 ? -2.969 -20.719 -0.175 1 96.75 15 TRP B C 1
ATOM 1001 O O . TRP B 1 15 ? -3.781 -19.812 -0.414 1 96.75 15 TRP B O 1
ATOM 1011 N N . CYS B 1 16 ? -2.691 -21.594 -1.012 1 97.31 16 CYS B N 1
ATOM 1012 C CA . CYS B 1 16 ? -3.363 -21.641 -2.307 1 97.31 16 CYS B CA 1
ATOM 1013 C C . CYS B 1 16 ? -4.84 -21.984 -2.143 1 97.31 16 CYS B C 1
ATOM 1015 O O . CYS B 1 16 ? -5.184 -22.984 -1.512 1 97.31 16 CYS B O 1
ATOM 1017 N N . ASP B 1 17 ? -5.691 -21.062 -2.635 1 97.44 17 ASP B N 1
ATOM 1018 C CA . ASP B 1 17 ? -7.129 -21.297 -2.693 1 97.44 17 ASP B CA 1
ATOM 1019 C C . ASP B 1 17 ? -7.523 -21.953 -4.02 1 97.44 17 ASP B C 1
ATOM 1021 O O . ASP B 1 17 ? -7.461 -21.312 -5.07 1 97.44 17 ASP B O 1
ATOM 1025 N N . ARG B 1 18 ? -8.039 -23.156 -4.004 1 96.12 18 ARG B N 1
ATOM 1026 C CA . ARG B 1 18 ? -8.305 -23.953 -5.199 1 96.12 18 ARG B CA 1
ATOM 1027 C C . ARG B 1 18 ? -9.328 -23.25 -6.094 1 96.12 18 ARG B C 1
ATOM 1029 O O . ARG B 1 18 ? -9.305 -23.422 -7.316 1 96.12 18 ARG B O 1
ATOM 1036 N N . ALA B 1 19 ? -10.227 -22.453 -5.5 1 96.81 19 ALA B N 1
ATOM 1037 C CA . ALA B 1 19 ? -11.242 -21.75 -6.273 1 96.81 19 ALA B CA 1
ATOM 1038 C C . ALA B 1 19 ? -10.625 -20.656 -7.133 1 96.81 19 ALA B C 1
ATOM 1040 O O . ALA B 1 19 ? -11.203 -20.234 -8.141 1 96.81 19 ALA B O 1
ATOM 1041 N N . HIS B 1 20 ? -9.445 -20.219 -6.773 1 95.62 20 HIS B N 1
ATOM 1042 C CA . HIS B 1 20 ? -8.805 -19.125 -7.484 1 95.62 20 HIS B CA 1
ATOM 1043 C C . HIS B 1 20 ? -7.523 -19.578 -8.172 1 95.62 20 HIS B C 1
ATOM 1045 O O . HIS B 1 20 ? -6.855 -18.797 -8.844 1 95.62 20 HIS B O 1
ATOM 1051 N N . CYS B 1 21 ? -7.129 -20.797 -7.984 1 96.19 21 CYS B N 1
ATOM 1052 C CA . CYS B 1 21 ? -5.918 -21.359 -8.562 1 96.19 21 CYS B CA 1
ATOM 1053 C C . CYS B 1 21 ? -6.105 -21.656 -10.039 1 96.19 21 CYS B C 1
ATOM 1055 O O . CYS B 1 21 ? -7.137 -22.203 -10.445 1 96.19 21 CYS B O 1
ATOM 1057 N N . THR B 1 22 ? -5.105 -21.281 -10.875 1 93.69 22 THR B N 1
ATOM 1058 C CA . THR B 1 22 ? -5.145 -21.562 -12.305 1 93.69 22 THR B CA 1
ATOM 1059 C C . THR B 1 22 ? -4 -22.5 -12.711 1 93.69 22 THR B C 1
ATOM 1061 O O . THR B 1 22 ? -3.768 -22.719 -13.898 1 93.69 22 THR B O 1
ATOM 1064 N N . ALA B 1 23 ? -3.227 -22.938 -11.695 1 92.25 23 ALA B N 1
ATOM 1065 C CA . ALA B 1 23 ? -2.053 -23.766 -11.945 1 92.25 23 ALA B CA 1
ATOM 1066 C C . ALA B 1 23 ? -2.447 -25.109 -12.562 1 92.25 23 ALA B C 1
ATOM 1068 O O . ALA B 1 23 ? -3.451 -25.703 -12.172 1 92.25 23 ALA B O 1
ATOM 1069 N N . THR B 1 24 ? -1.641 -25.5 -13.516 1 87.81 24 THR B N 1
ATOM 1070 C CA . THR B 1 24 ? -1.81 -26.812 -14.133 1 87.81 24 THR B CA 1
ATOM 1071 C C . THR B 1 24 ? -0.492 -27.578 -14.141 1 87.81 24 THR B C 1
ATOM 1073 O O . THR B 1 24 ? 0.58 -26.984 -13.992 1 87.81 24 THR B O 1
ATOM 1076 N N . VAL B 1 25 ? -0.606 -28.938 -14.25 1 82.81 25 VAL B N 1
ATOM 1077 C CA . VAL B 1 25 ? 0.57 -29.797 -14.336 1 82.81 25 VAL B CA 1
ATOM 1078 C C . VAL B 1 25 ? 1.284 -29.562 -15.664 1 82.81 25 VAL B C 1
ATOM 1080 O O . VAL B 1 25 ? 0.647 -29.516 -16.719 1 82.81 25 VAL B O 1
ATOM 1083 N N . PRO B 1 26 ? 2.576 -29.297 -15.43 1 76.94 26 PRO B N 1
ATOM 1084 C CA . PRO B 1 26 ? 3.318 -29.109 -16.672 1 76.94 26 PRO B CA 1
ATOM 1085 C C . PRO B 1 26 ? 3.244 -30.328 -17.609 1 76.94 26 PRO B C 1
ATOM 1087 O O . PRO B 1 26 ? 3.254 -31.469 -17.141 1 76.94 26 PRO B O 1
ATOM 1090 N N . ARG B 1 27 ? 2.844 -30.109 -18.875 1 72.69 27 ARG B N 1
ATOM 1091 C CA . ARG B 1 27 ? 2.895 -31.156 -19.891 1 72.69 27 ARG B CA 1
ATOM 1092 C C . ARG B 1 27 ? 4.156 -31.031 -20.75 1 72.69 27 ARG B C 1
ATOM 1094 O O . ARG B 1 27 ? 4.746 -29.938 -20.844 1 72.69 27 ARG B O 1
ATOM 1101 N N . PRO B 1 28 ? 4.723 -32.156 -21.062 1 68.31 28 PRO B N 1
ATOM 1102 C CA . PRO B 1 28 ? 5.953 -32.156 -21.859 1 68.31 28 PRO B CA 1
ATOM 1103 C C . PRO B 1 28 ? 5.957 -31.078 -22.953 1 68.31 28 PRO B C 1
ATOM 1105 O O . PRO B 1 28 ? 7.012 -30.516 -23.25 1 68.31 28 PRO B O 1
ATOM 1108 N N . GLU B 1 29 ? 4.84 -30.734 -23.609 1 65.56 29 GLU B N 1
ATOM 1109 C CA . GLU B 1 29 ? 4.832 -29.781 -24.719 1 65.56 29 GLU B CA 1
ATOM 1110 C C . GLU B 1 29 ? 4.625 -28.344 -24.219 1 65.56 29 GLU B C 1
ATOM 1112 O O . GLU B 1 29 ? 4.418 -27.438 -25.016 1 65.56 29 GLU B O 1
ATOM 1117 N N . TYR B 1 30 ? 4.734 -28.156 -22.938 1 62.69 30 TYR B N 1
ATOM 1118 C CA . TYR B 1 30 ? 4.297 -26.875 -22.391 1 62.69 30 TYR B CA 1
ATOM 1119 C C . TYR B 1 30 ? 5.309 -25.781 -22.703 1 62.69 30 TYR B C 1
ATOM 1121 O O . TYR B 1 30 ? 6.516 -26 -22.625 1 62.69 30 TYR B O 1
ATOM 1129 N N . ARG B 1 31 ? 4.734 -24.828 -23.438 1 58.41 31 ARG B N 1
ATOM 1130 C CA . ARG B 1 31 ? 5.445 -23.578 -23.672 1 58.41 31 ARG B CA 1
ATOM 1131 C C . ARG B 1 31 ? 5.488 -22.734 -22.406 1 58.41 31 ARG B C 1
ATOM 1133 O O . ARG B 1 31 ? 4.684 -22.922 -21.484 1 58.41 31 ARG B O 1
ATOM 1140 N N . ALA B 1 32 ? 6.23 -21.734 -22.219 1 55.75 32 ALA B N 1
ATOM 1141 C CA . ALA B 1 32 ? 6.484 -20.797 -21.125 1 55.75 32 ALA B CA 1
ATOM 1142 C C . ALA B 1 32 ? 5.207 -20.062 -20.719 1 55.75 32 ALA B C 1
ATOM 1144 O O . ALA B 1 32 ? 4.473 -19.578 -21.578 1 55.75 32 ALA B O 1
ATOM 1145 N N . GLY B 1 33 ? 4.859 -19.984 -19.453 1 58.06 33 GLY B N 1
ATOM 1146 C CA . GLY B 1 33 ? 3.705 -19.281 -18.922 1 58.06 33 GLY B CA 1
ATOM 1147 C C . GLY B 1 33 ? 2.428 -20.094 -18.969 1 58.06 33 GLY B C 1
ATOM 1148 O O . GLY B 1 33 ? 1.381 -19.656 -18.484 1 58.06 33 GLY B O 1
ATOM 1149 N N . GLU B 1 34 ? 2.568 -21.281 -19.391 1 67.69 34 GLU B N 1
ATOM 1150 C CA . GLU B 1 34 ? 1.398 -22.062 -19.766 1 67.69 34 GLU B CA 1
ATOM 1151 C C . GLU B 1 34 ? 0.882 -22.875 -18.578 1 67.69 34 GLU B C 1
ATOM 1153 O O . GLU B 1 34 ? -0.207 -23.453 -18.641 1 67.69 34 GLU B O 1
ATOM 1158 N N . THR B 1 35 ? 1.665 -22.688 -17.469 1 83.44 35 THR B N 1
ATOM 1159 C CA . THR B 1 35 ? 1.178 -23.578 -16.422 1 83.44 35 THR B CA 1
ATOM 1160 C C . THR B 1 35 ? 0.368 -22.812 -15.383 1 83.44 35 THR B C 1
ATOM 1162 O O . THR B 1 35 ? -0.063 -23.375 -14.375 1 83.44 35 THR B O 1
ATOM 1165 N N . GLY B 1 36 ? 0.103 -21.531 -15.508 1 91.31 36 GLY B N 1
ATOM 1166 C CA . GLY B 1 36 ? -0.789 -20.766 -14.648 1 91.31 36 GLY B CA 1
ATOM 1167 C C . GLY B 1 36 ? -0.159 -20.391 -13.328 1 91.31 36 GLY B C 1
ATOM 1168 O O . GLY B 1 36 ? 1.065 -20.297 -13.219 1 91.31 36 GLY B O 1
ATOM 1169 N N . PHE B 1 37 ? -1.062 -20.016 -12.406 1 94.25 37 PHE B N 1
ATOM 1170 C CA . PHE B 1 37 ? -0.624 -19.5 -11.117 1 94.25 37 PHE B CA 1
ATOM 1171 C C . PHE B 1 37 ? -1.4 -20.156 -9.977 1 94.25 37 PHE B C 1
ATOM 1173 O O . PHE B 1 37 ? -2.605 -20.375 -10.094 1 94.25 37 PHE B O 1
ATOM 1180 N N . HIS B 1 38 ? -0.622 -20.531 -8.914 1 95.62 38 HIS B N 1
ATOM 1181 C CA . HIS B 1 38 ? -1.285 -20.641 -7.617 1 95.62 38 HIS B CA 1
ATOM 1182 C C . HIS B 1 38 ? -1.742 -19.266 -7.113 1 95.62 38 HIS B C 1
ATOM 1184 O O . HIS B 1 38 ? -1.019 -18.281 -7.246 1 95.62 38 HIS B O 1
ATOM 1190 N N . ARG B 1 39 ? -2.979 -19.219 -6.559 1 96.5 39 ARG B N 1
ATOM 1191 C CA . ARG B 1 39 ? -3.512 -17.953 -6.047 1 96.5 39 ARG B CA 1
ATOM 1192 C C . ARG B 1 39 ? -4.219 -18.172 -4.715 1 96.5 39 ARG B C 1
ATOM 1194 O O . ARG B 1 39 ? -4.91 -19.172 -4.52 1 96.5 39 ARG B O 1
ATOM 1201 N N . SER B 1 40 ? -3.971 -17.203 -3.836 1 97 40 SER B N 1
ATOM 1202 C CA . SER B 1 40 ? -4.805 -17.203 -2.639 1 97 40 SER B CA 1
ATOM 1203 C C . SER B 1 40 ? -6.164 -16.578 -2.914 1 97 40 SER B C 1
ATOM 1205 O O . SER B 1 40 ? -6.367 -15.945 -3.959 1 97 40 SER B O 1
ATOM 1207 N N . ALA B 1 41 ? -7.133 -16.812 -1.919 1 95.88 41 ALA B N 1
ATOM 1208 C CA . ALA B 1 41 ? -8.367 -16.031 -1.98 1 95.88 41 ALA B CA 1
ATOM 1209 C C . ALA B 1 41 ? -8.078 -14.547 -1.839 1 95.88 41 ALA B C 1
ATOM 1211 O O . ALA B 1 41 ? -7.234 -14.141 -1.038 1 95.88 41 ALA B O 1
ATOM 1212 N N . PRO B 1 42 ? -8.781 -13.734 -2.715 1 94 42 PRO B N 1
ATOM 1213 C CA . PRO B 1 42 ? -8.57 -12.297 -2.557 1 94 42 PRO B CA 1
ATOM 1214 C C . PRO B 1 42 ? -9.125 -11.766 -1.236 1 94 42 PRO B C 1
ATOM 1216 O O . PRO B 1 42 ? -10.125 -12.273 -0.729 1 94 42 PRO B O 1
ATOM 1219 N N . VAL B 1 43 ? -8.391 -10.797 -0.689 1 93.88 43 VAL B N 1
ATOM 1220 C CA . VAL B 1 43 ? -8.891 -10.055 0.46 1 93.88 43 VAL B CA 1
ATOM 1221 C C . VAL B 1 43 ? -9.195 -8.609 0.051 1 93.88 43 VAL B C 1
ATOM 1223 O O . VAL B 1 43 ? -8.453 -8.016 -0.73 1 93.88 43 VAL B O 1
ATOM 1226 N N . THR B 1 44 ? -10.297 -8.086 0.527 1 91.75 44 THR B N 1
ATOM 1227 C CA . THR B 1 44 ? -10.648 -6.695 0.268 1 91.75 44 THR B CA 1
ATOM 1228 C C . THR B 1 44 ? -9.93 -5.766 1.24 1 91.75 44 THR B C 1
ATOM 1230 O O . THR B 1 44 ? -9.914 -6.012 2.449 1 91.75 44 THR B O 1
ATOM 1233 N N . LEU B 1 45 ? -9.188 -4.789 0.578 1 91.5 45 LEU B N 1
ATOM 1234 C CA . LEU B 1 45 ? -8.586 -3.742 1.396 1 91.5 45 LEU B CA 1
ATOM 1235 C C . LEU B 1 45 ? -9.562 -2.582 1.595 1 91.5 45 LEU B C 1
ATOM 1237 O O . LEU B 1 45 ? -9.742 -1.757 0.697 1 91.5 45 LEU B O 1
ATOM 1241 N N . GLY B 1 46 ? -10.398 -2.656 2.6 1 79.19 46 GLY B N 1
ATOM 1242 C CA . GLY B 1 46 ? -11.5 -1.729 2.805 1 79.19 46 GLY B CA 1
ATOM 1243 C C . GLY B 1 46 ? -11.047 -0.364 3.289 1 79.19 46 GLY B C 1
ATOM 1244 O O . GLY B 1 46 ? -9.945 -0.222 3.828 1 79.19 46 GLY B O 1
ATOM 1245 N N . ASP B 1 47 ? -11.805 0.692 2.857 1 83.19 47 ASP B N 1
ATOM 1246 C CA . ASP B 1 47 ? -11.797 2.084 3.295 1 83.19 47 ASP B CA 1
ATOM 1247 C C . ASP B 1 47 ? -10.648 2.859 2.652 1 83.19 47 ASP B C 1
ATOM 1249 O O . ASP B 1 47 ? -10.117 3.795 3.25 1 83.19 47 ASP B O 1
ATOM 1253 N N . VAL B 1 48 ? -10.094 2.252 1.559 1 87.19 48 VAL B N 1
ATOM 1254 C CA . VAL B 1 48 ? -9.156 3.002 0.728 1 87.19 48 VAL B CA 1
ATOM 1255 C C . VAL B 1 48 ? -9.922 3.811 -0.316 1 87.19 48 VAL B C 1
ATOM 1257 O O . VAL B 1 48 ? -10.516 3.242 -1.237 1 87.19 48 VAL B O 1
ATOM 1260 N N . PRO B 1 49 ? -9.852 5.098 -0.181 1 85.38 49 PRO B N 1
ATOM 1261 C CA . PRO B 1 49 ? -10.734 5.891 -1.045 1 85.38 49 PRO B CA 1
ATOM 1262 C C . PRO B 1 49 ? -10.219 5.992 -2.479 1 85.38 49 PRO B C 1
ATOM 1264 O O . PRO B 1 49 ? -11.008 6.008 -3.424 1 85.38 49 PRO B O 1
ATOM 1267 N N . HIS B 1 50 ? -8.961 6.145 -2.592 1 83.06 50 HIS B N 1
ATOM 1268 C CA . HIS B 1 50 ? -8.398 6.262 -3.932 1 83.06 50 HIS B CA 1
ATOM 1269 C C . HIS B 1 50 ? -6.938 5.824 -3.953 1 83.06 50 HIS B C 1
ATOM 1271 O O . HIS B 1 50 ? -6.277 5.801 -2.914 1 83.06 50 HIS B O 1
ATOM 1277 N N . VAL B 1 51 ? -6.531 5.367 -5.059 1 82.12 51 VAL B N 1
ATOM 1278 C CA . VAL B 1 51 ? -5.129 5.16 -5.41 1 82.12 51 VAL B CA 1
ATOM 1279 C C . VAL B 1 51 ? -4.812 5.891 -6.715 1 82.12 51 VAL B C 1
ATOM 1281 O O . VAL B 1 51 ? -5.336 5.535 -7.773 1 82.12 51 VAL B O 1
ATOM 1284 N N . GLY B 1 52 ? -3.939 6.887 -6.551 1 81.19 52 GLY B N 1
ATOM 1285 C CA . GLY B 1 52 ? -3.777 7.75 -7.711 1 81.19 52 GLY B CA 1
ATOM 1286 C C . GLY B 1 52 ? -5.086 8.32 -8.219 1 81.19 52 GLY B C 1
ATOM 1287 O O . GLY B 1 52 ? -5.863 8.883 -7.441 1 81.19 52 GLY B O 1
ATOM 1288 N N . ASP B 1 53 ? -5.332 8.188 -9.492 1 79.81 53 ASP B N 1
ATOM 1289 C CA . ASP B 1 53 ? -6.527 8.758 -10.109 1 79.81 53 ASP B CA 1
ATOM 1290 C C . ASP B 1 53 ? -7.684 7.762 -10.086 1 79.81 53 ASP B C 1
ATOM 1292 O O . ASP B 1 53 ? -8.797 8.094 -10.492 1 79.81 53 ASP B O 1
ATOM 1296 N N . ILE B 1 54 ? -7.418 6.637 -9.516 1 83.12 54 ILE B N 1
ATOM 1297 C CA . ILE B 1 54 ? -8.461 5.617 -9.461 1 83.12 54 ILE B CA 1
ATOM 1298 C C . ILE B 1 54 ? -9.305 5.809 -8.203 1 83.12 54 ILE B C 1
ATOM 1300 O O . ILE B 1 54 ? -8.781 5.785 -7.086 1 83.12 54 ILE B O 1
ATOM 1304 N N . VAL B 1 55 ? -10.547 5.969 -8.438 1 84.75 55 VAL B N 1
ATOM 1305 C CA . VAL B 1 55 ? -11.477 6.059 -7.316 1 84.75 55 VAL B CA 1
ATOM 1306 C C . VAL B 1 55 ? -11.984 4.664 -6.949 1 84.75 55 VAL B C 1
ATOM 1308 O O . VAL B 1 55 ? -12.445 3.92 -7.812 1 84.75 55 VAL B O 1
ATOM 1311 N N . LEU B 1 56 ? -11.797 4.402 -5.652 1 87.56 56 LEU B N 1
ATOM 1312 C CA . LEU B 1 56 ? -12.188 3.078 -5.188 1 87.56 56 LEU B CA 1
ATOM 1313 C C . LEU B 1 56 ? -13.539 3.133 -4.473 1 87.56 56 LEU B C 1
ATOM 1315 O O . LEU B 1 56 ? -13.82 4.086 -3.744 1 87.56 56 LEU B O 1
ATOM 1319 N N . ASP B 1 57 ? -14.367 2.23 -4.895 1 84.38 57 ASP B N 1
ATOM 1320 C CA . ASP B 1 57 ? -15.648 1.997 -4.242 1 84.38 57 ASP B CA 1
ATOM 1321 C C . ASP B 1 57 ? -15.711 0.597 -3.635 1 84.38 57 ASP B C 1
ATOM 1323 O O . ASP B 1 57 ? -15.555 -0.399 -4.34 1 84.38 57 ASP B O 1
ATOM 1327 N N . PRO B 1 58 ? -15.844 0.584 -2.283 1 81.69 58 PRO B N 1
ATOM 1328 C CA . PRO B 1 58 ? -15.789 -0.721 -1.62 1 81.69 58 PRO B CA 1
ATOM 1329 C C . PRO B 1 58 ? -16.812 -1.708 -2.182 1 81.69 58 PRO B C 1
ATOM 1331 O O . PRO B 1 58 ? -16.625 -2.922 -2.09 1 81.69 58 PRO B O 1
ATOM 1334 N N . ASP B 1 59 ? -17.875 -1.17 -2.797 1 83.94 59 ASP B N 1
ATOM 1335 C CA . ASP B 1 59 ? -18.938 -2.053 -3.285 1 83.94 59 ASP B CA 1
ATOM 1336 C C . ASP B 1 59 ? -18.797 -2.281 -4.789 1 83.94 59 ASP B C 1
ATOM 1338 O O . ASP B 1 59 ? -19.062 -3.383 -5.281 1 83.94 59 ASP B O 1
ATOM 1342 N N . LEU B 1 60 ? -18.375 -1.313 -5.473 1 85.38 60 LEU B N 1
ATOM 1343 C CA . LEU B 1 60 ? -18.422 -1.377 -6.93 1 85.38 60 LEU B CA 1
ATOM 1344 C C . LEU B 1 60 ? -17.047 -1.646 -7.512 1 85.38 60 LEU B C 1
ATOM 1346 O O . LEU B 1 60 ? -16.922 -2.295 -8.555 1 85.38 60 LEU B O 1
ATOM 1350 N N . ASN B 1 61 ? -16.047 -1.145 -6.891 1 87.88 61 ASN B N 1
ATOM 1351 C CA . ASN B 1 61 ? -14.68 -1.279 -7.371 1 87.88 61 ASN B CA 1
ATOM 1352 C C . ASN B 1 61 ? -13.695 -1.364 -6.215 1 87.88 61 ASN B C 1
ATOM 1354 O O . ASN B 1 61 ? -12.82 -0.507 -6.074 1 87.88 61 ASN B O 1
ATOM 1358 N N . PRO B 1 62 ? -13.859 -2.473 -5.473 1 88.31 62 PRO B N 1
ATOM 1359 C CA . PRO B 1 62 ? -13.031 -2.582 -4.273 1 88.31 62 PRO B CA 1
ATOM 1360 C C . PRO B 1 62 ? -11.555 -2.822 -4.594 1 88.31 62 PRO B C 1
ATOM 1362 O O . PRO B 1 62 ? -11.234 -3.381 -5.648 1 88.31 62 PRO B O 1
ATOM 1365 N N . LEU B 1 63 ? -10.703 -2.324 -3.73 1 92.19 63 LEU B N 1
ATOM 1366 C CA . LEU B 1 63 ? -9.297 -2.715 -3.764 1 92.19 63 LEU B CA 1
ATOM 1367 C C . LEU B 1 63 ? -9.102 -4.09 -3.139 1 92.19 63 LEU B C 1
ATOM 1369 O O . LEU B 1 63 ? -9.562 -4.344 -2.025 1 92.19 63 LEU B O 1
ATOM 1373 N N . VAL B 1 64 ? -8.516 -4.949 -3.936 1 93.81 64 VAL B N 1
ATOM 1374 C CA . VAL B 1 64 ? -8.297 -6.309 -3.449 1 93.81 64 VAL B CA 1
ATOM 1375 C C . VAL B 1 64 ? -6.812 -6.66 -3.535 1 93.81 64 VAL B C 1
ATOM 1377 O O . VAL B 1 64 ? -6.066 -6.039 -4.297 1 93.81 64 VAL B O 1
ATOM 1380 N N . ALA B 1 65 ? -6.43 -7.598 -2.637 1 96.06 65 ALA B N 1
ATOM 1381 C CA . ALA B 1 65 ? -5.07 -8.125 -2.637 1 96.06 65 ALA B CA 1
ATOM 1382 C C . ALA B 1 65 ? -5.07 -9.648 -2.521 1 96.06 65 ALA B C 1
ATOM 1384 O O . ALA B 1 65 ? -5.996 -10.234 -1.952 1 96.06 65 ALA B O 1
ATOM 1385 N N . PHE B 1 66 ? -4.109 -10.289 -3.125 1 96.75 66 PHE B N 1
ATOM 1386 C CA . PHE B 1 66 ? -3.967 -11.742 -3.045 1 96.75 66 PHE B CA 1
ATOM 1387 C C . PHE B 1 66 ? -2.527 -12.156 -3.326 1 96.75 66 PHE B C 1
ATOM 1389 O O . PHE B 1 66 ? -1.729 -11.359 -3.82 1 96.75 66 PHE B O 1
ATOM 1396 N N . LEU B 1 67 ? -2.197 -13.344 -2.965 1 97.25 67 LEU B N 1
ATOM 1397 C CA . LEU B 1 67 ? -0.908 -13.938 -3.295 1 97.25 67 LEU B CA 1
ATOM 1398 C C . LEU B 1 67 ? -0.976 -14.672 -4.633 1 97.25 67 LEU B C 1
ATOM 1400 O O . LEU B 1 67 ? -2.01 -15.25 -4.973 1 97.25 67 LEU B O 1
ATOM 1404 N N . ALA B 1 68 ? 0.095 -14.656 -5.344 1 96.12 68 ALA B N 1
ATOM 1405 C CA . ALA B 1 68 ? 0.234 -15.406 -6.594 1 96.12 68 ALA B CA 1
ATOM 1406 C C . ALA B 1 68 ? 1.629 -16.016 -6.719 1 96.12 68 ALA B C 1
ATOM 1408 O O . ALA B 1 68 ? 2.623 -15.375 -6.363 1 96.12 68 ALA B O 1
ATOM 1409 N N . GLN B 1 69 ? 1.694 -17.219 -7.191 1 95.31 69 GLN B N 1
ATOM 1410 C CA . GLN B 1 69 ? 2.951 -17.922 -7.426 1 95.31 69 GLN B CA 1
ATOM 1411 C C . GLN B 1 69 ? 2.895 -18.734 -8.719 1 95.31 69 GLN B C 1
ATOM 1413 O O . GLN B 1 69 ? 1.991 -19.547 -8.914 1 95.31 69 GLN B O 1
ATOM 1418 N N . PRO B 1 70 ? 3.846 -18.438 -9.617 1 92.5 70 PRO B N 1
ATOM 1419 C CA . PRO B 1 70 ? 3.84 -19.25 -10.836 1 92.5 70 PRO B CA 1
ATOM 1420 C C . PRO B 1 70 ? 3.965 -20.75 -10.555 1 92.5 70 PRO B C 1
ATOM 1422 O O . PRO B 1 70 ? 4.699 -21.156 -9.648 1 92.5 70 PRO B O 1
ATOM 1425 N N . ALA B 1 71 ? 3.256 -21.5 -11.305 1 90.5 71 ALA B N 1
ATOM 1426 C CA . ALA B 1 71 ? 3.297 -22.953 -11.156 1 90.5 71 ALA B CA 1
ATOM 1427 C C . ALA B 1 71 ? 4.539 -23.531 -11.828 1 90.5 71 ALA B C 1
ATOM 1429 O O . ALA B 1 71 ? 5.152 -22.891 -12.68 1 90.5 71 ALA B O 1
ATOM 1430 N N . PRO B 1 72 ? 4.785 -24.812 -11.391 1 85 72 PRO B N 1
ATOM 1431 C CA . PRO B 1 72 ? 5.902 -25.469 -12.07 1 85 72 PRO B CA 1
ATOM 1432 C C . PRO B 1 72 ? 5.738 -25.484 -13.586 1 85 72 PRO B C 1
ATOM 1434 O O . PRO B 1 72 ? 4.613 -25.516 -14.086 1 85 72 PRO B O 1
ATOM 1437 N N . PRO B 1 73 ? 6.91 -25.406 -14.477 1 83.56 73 PRO B N 1
ATOM 1438 C CA . PRO B 1 73 ? 8.305 -25.547 -14.07 1 83.56 73 PRO B CA 1
ATOM 1439 C C . PRO B 1 73 ? 8.977 -24.219 -13.742 1 83.56 73 PRO B C 1
ATOM 1441 O O .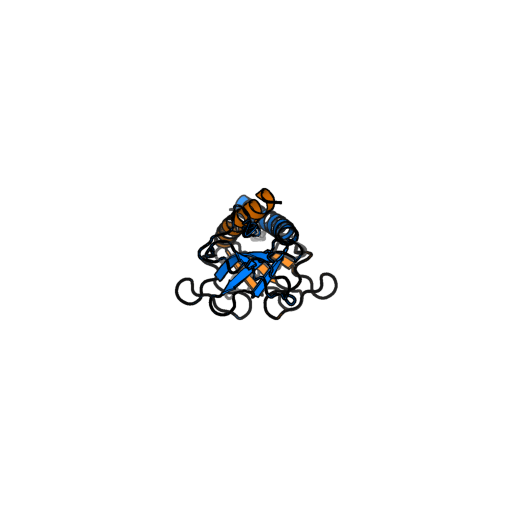 PRO B 1 73 ? 10.203 -24.125 -13.695 1 83.56 73 PRO B O 1
ATOM 1444 N N . TRP B 1 74 ? 8.234 -23.141 -13.477 1 84.5 74 TRP B N 1
ATOM 1445 C CA . TRP B 1 74 ? 8.805 -21.812 -13.25 1 84.5 74 TRP B CA 1
ATOM 1446 C C . TRP B 1 74 ? 9.297 -21.672 -11.812 1 84.5 74 TRP B C 1
ATOM 1448 O O . TRP B 1 74 ? 8.906 -22.453 -10.938 1 84.5 74 TRP B O 1
ATOM 1458 N N . GLU B 1 75 ? 10.242 -20.719 -11.625 1 86.88 75 GLU B N 1
ATOM 1459 C CA . GLU B 1 75 ? 10.695 -20.406 -10.273 1 86.88 75 GLU B CA 1
ATOM 1460 C C . GLU B 1 75 ? 9.523 -20.031 -9.367 1 86.88 75 GLU B C 1
ATOM 1462 O O . GLU B 1 75 ? 8.672 -19.219 -9.742 1 86.88 75 GLU B O 1
ATOM 1467 N N . PRO B 1 76 ? 9.383 -20.703 -8.211 1 90.25 76 PRO B N 1
ATOM 1468 C CA . PRO B 1 76 ? 8.242 -20.484 -7.324 1 90.25 76 PRO B CA 1
ATOM 1469 C C . PRO B 1 76 ? 8.391 -19.219 -6.477 1 90.25 76 PRO B C 1
ATOM 1471 O O . PRO B 1 76 ? 8.375 -19.281 -5.246 1 90.25 76 PRO B O 1
ATOM 1474 N N . VAL B 1 77 ? 8.477 -18.094 -7.148 1 93.31 77 VAL B N 1
ATOM 1475 C CA . VAL B 1 77 ? 8.492 -16.812 -6.434 1 93.31 77 VAL B CA 1
ATOM 1476 C C . VAL B 1 77 ? 7.062 -16.391 -6.117 1 93.31 77 VAL B C 1
ATOM 1478 O O . VAL B 1 77 ? 6.219 -16.312 -7.012 1 93.31 77 VAL B O 1
ATOM 1481 N N . THR B 1 78 ? 6.832 -16.156 -4.82 1 96.38 78 THR B N 1
ATOM 1482 C CA . THR B 1 78 ? 5.5 -15.719 -4.418 1 96.38 78 THR B CA 1
ATOM 1483 C C . THR B 1 78 ? 5.383 -14.195 -4.508 1 96.38 78 THR B C 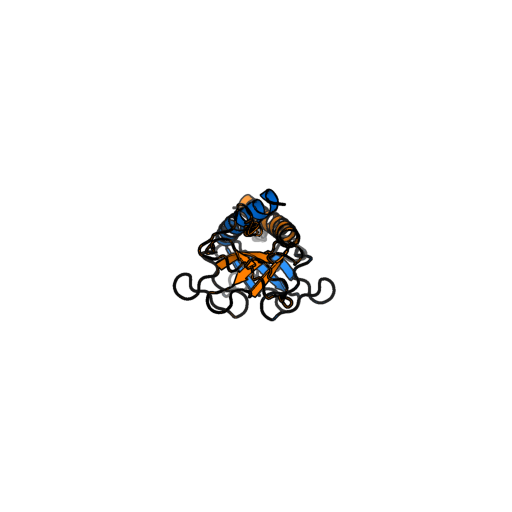1
ATOM 1485 O O . THR B 1 78 ? 6.254 -13.477 -4.023 1 96.38 78 THR B O 1
ATOM 1488 N N . TYR B 1 79 ? 4.297 -13.781 -5.125 1 96.25 79 TYR B N 1
ATOM 1489 C CA . TYR B 1 79 ? 4.023 -12.352 -5.277 1 96.25 79 TYR B CA 1
ATOM 1490 C C . TYR B 1 79 ? 2.805 -11.938 -4.465 1 96.25 79 TYR B C 1
ATOM 1492 O O . TYR B 1 79 ? 1.85 -12.711 -4.332 1 96.25 79 TYR B O 1
ATOM 1500 N N . LEU B 1 80 ? 2.906 -10.75 -3.871 1 96.69 80 LEU B N 1
ATOM 1501 C CA . LEU B 1 80 ? 1.722 -10.008 -3.447 1 96.69 80 LEU B CA 1
ATOM 1502 C C . LEU B 1 80 ? 1.192 -9.133 -4.578 1 96.69 80 LEU B C 1
ATOM 1504 O O . LEU B 1 80 ? 1.921 -8.297 -5.117 1 96.69 80 LEU B O 1
ATOM 1508 N N . LYS B 1 81 ? -0.034 -9.359 -4.922 1 95.81 81 LYS B N 1
ATOM 1509 C CA . LYS B 1 81 ? -0.716 -8.562 -5.938 1 95.81 81 LYS B CA 1
ATOM 1510 C C . LYS B 1 81 ? -1.852 -7.75 -5.324 1 95.81 81 LYS B C 1
ATOM 1512 O O . LYS B 1 81 ? -2.502 -8.195 -4.375 1 95.81 81 LYS B O 1
ATOM 1517 N N . ALA B 1 82 ? -2.008 -6.562 -5.84 1 94.25 82 ALA B N 1
ATOM 1518 C CA . ALA B 1 82 ? -3.145 -5.738 -5.434 1 94.25 82 ALA B CA 1
ATOM 1519 C C . ALA B 1 82 ? -3.713 -4.965 -6.621 1 94.25 82 ALA B C 1
ATOM 1521 O O . ALA B 1 82 ? -2.969 -4.547 -7.512 1 94.25 82 ALA B O 1
ATOM 1522 N N . GLY B 1 83 ? -4.984 -4.797 -6.629 1 91.81 83 GLY B N 1
ATOM 1523 C CA . GLY B 1 83 ? -5.672 -4.059 -7.672 1 91.81 83 GLY B CA 1
ATOM 1524 C C . GLY B 1 83 ? -7.176 -4.008 -7.48 1 91.81 83 GLY B C 1
ATOM 1525 O O . GLY B 1 83 ? -7.668 -4.148 -6.355 1 91.81 83 GLY B O 1
ATOM 1526 N N . THR B 1 84 ? -7.793 -3.549 -8.5 1 88.44 84 THR B N 1
ATOM 1527 C CA . THR B 1 84 ? -9.25 -3.543 -8.531 1 88.44 84 THR B CA 1
ATOM 1528 C C . THR B 1 84 ? -9.781 -4.715 -9.359 1 88.44 84 THR B C 1
ATOM 1530 O O . THR B 1 84 ? -9 -5.461 -9.953 1 88.44 84 THR B O 1
ATOM 1533 N N . THR B 1 85 ? -11.102 -4.852 -9.219 1 75.62 85 THR B N 1
ATOM 1534 C CA . THR B 1 85 ? -11.711 -5.891 -10.039 1 75.62 85 THR B CA 1
ATOM 1535 C C . THR B 1 85 ? -11.398 -5.664 -11.516 1 75.62 85 THR B C 1
ATOM 1537 O O . THR B 1 85 ? -11.172 -6.621 -12.266 1 75.62 85 THR B O 1
ATOM 1540 N N . ALA B 1 86 ? -11.328 -4.414 -11.867 1 74.81 86 ALA B N 1
ATOM 1541 C CA . ALA B 1 86 ? -11.094 -4.078 -13.266 1 74.81 86 ALA B CA 1
ATOM 1542 C C . ALA B 1 86 ? -9.617 -4.215 -13.625 1 74.81 86 ALA B C 1
A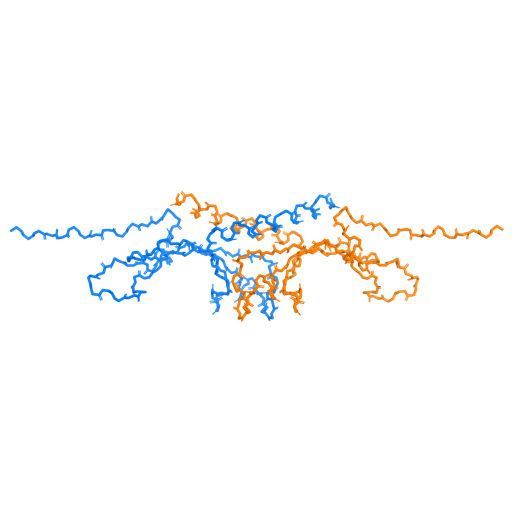TOM 1544 O O . ALA B 1 86 ? -9.281 -4.516 -14.773 1 74.81 86 ALA B O 1
ATOM 1545 N N . ASP B 1 87 ? -8.734 -4.031 -12.695 1 79.5 87 ASP B N 1
ATOM 1546 C CA . ASP B 1 87 ? -7.285 -4.137 -12.859 1 79.5 87 ASP B CA 1
ATOM 1547 C C . ASP B 1 87 ? -6.641 -4.777 -11.633 1 79.5 87 ASP B C 1
ATOM 1549 O O . ASP B 1 87 ? -6.133 -4.078 -10.758 1 79.5 87 ASP B O 1
ATOM 1553 N N . PRO B 1 88 ? -6.594 -6.113 -11.695 1 75.88 88 PRO B N 1
ATOM 1554 C CA . PRO B 1 88 ? -6.18 -6.793 -10.461 1 75.88 88 PRO B CA 1
ATOM 1555 C C . PRO B 1 88 ? -4.672 -6.727 -10.234 1 75.88 88 PRO B C 1
ATOM 1557 O O . PRO B 1 88 ? -4.184 -7.137 -9.18 1 75.88 88 PRO B O 1
ATOM 1560 N N . GLU B 1 89 ? -3.932 -6.262 -11.195 1 78.19 89 GLU B N 1
ATOM 1561 C CA . GLU B 1 89 ? -2.486 -6.309 -10.992 1 78.19 89 GLU B CA 1
ATOM 1562 C C . GLU B 1 89 ? -1.871 -4.914 -11.086 1 78.19 89 GLU B C 1
ATOM 1564 O O . GLU B 1 89 ? -0.829 -4.73 -11.719 1 78.19 89 GLU B O 1
ATOM 1569 N N . PHE B 1 90 ? -2.545 -4.043 -10.406 1 83.38 90 PHE B N 1
ATOM 1570 C CA . PHE B 1 90 ? -2.068 -2.672 -10.266 1 83.38 90 PHE B CA 1
ATOM 1571 C C . PHE B 1 90 ? -0.752 -2.633 -9.5 1 83.38 90 PHE B C 1
ATOM 1573 O O . PHE B 1 90 ? 0.087 -1.763 -9.734 1 83.38 90 PHE B O 1
ATOM 1580 N N . LEU B 1 91 ? -0.534 -3.496 -8.633 1 90.44 91 LEU B N 1
ATOM 1581 C CA . LEU B 1 91 ? 0.658 -3.666 -7.809 1 90.44 91 LEU B CA 1
ATOM 1582 C C . LEU B 1 91 ? 1.09 -5.129 -7.773 1 90.44 91 LEU B C 1
ATOM 1584 O O . LEU B 1 91 ? 0.253 -6.023 -7.645 1 90.44 91 LEU B O 1
ATOM 1588 N N . SER B 1 92 ? 2.33 -5.312 -8.055 1 93.56 92 SER B N 1
ATOM 1589 C CA . SER B 1 92 ? 2.945 -6.633 -7.965 1 93.56 92 SER B CA 1
ATOM 1590 C C . SER B 1 92 ? 4.301 -6.566 -7.27 1 93.56 92 SER B C 1
ATOM 1592 O O . SER B 1 92 ? 5.238 -5.949 -7.785 1 93.56 92 SER B O 1
ATOM 1594 N N . LEU B 1 93 ? 4.418 -7.184 -6.105 1 95 93 LEU B N 1
ATOM 1595 C CA . LEU B 1 93 ? 5.652 -7.242 -5.328 1 95 93 LEU B CA 1
ATOM 1596 C C . LEU B 1 93 ? 5.973 -8.68 -4.93 1 95 93 LEU B C 1
ATOM 1598 O O . LEU B 1 93 ? 5.066 -9.461 -4.625 1 95 93 LEU B O 1
ATOM 1602 N N . THR B 1 94 ? 7.297 -8.945 -4.988 1 95.12 94 THR B N 1
ATOM 1603 C CA . THR B 1 94 ? 7.625 -10.195 -4.312 1 95.12 94 THR B CA 1
ATOM 1604 C C . THR B 1 94 ? 7.227 -10.133 -2.84 1 95.12 94 THR B C 1
ATOM 1606 O O . THR B 1 94 ? 7.102 -9.047 -2.268 1 95.12 94 THR B O 1
ATOM 1609 N N . ALA B 1 95 ? 6.984 -11.289 -2.238 1 95.06 95 ALA B N 1
ATOM 1610 C CA . ALA B 1 95 ? 6.637 -11.344 -0.82 1 95.06 95 ALA B CA 1
ATOM 1611 C C . ALA B 1 95 ? 7.691 -10.633 0.026 1 95.06 95 ALA B C 1
ATOM 1613 O O . ALA B 1 95 ? 7.359 -9.961 1.006 1 95.06 95 ALA B O 1
ATOM 1614 N N . ALA B 1 96 ? 8.922 -10.781 -0.367 1 93.62 96 ALA B N 1
ATOM 1615 C CA . ALA B 1 96 ? 10.008 -10.133 0.366 1 93.62 96 ALA B CA 1
ATOM 1616 C C . ALA B 1 96 ? 9.93 -8.609 0.246 1 93.62 96 ALA B C 1
ATOM 1618 O O . ALA B 1 96 ? 10.086 -7.895 1.236 1 93.62 96 ALA B O 1
ATOM 1619 N N . GLN B 1 97 ? 9.719 -8.164 -0.965 1 93.69 97 GLN B N 1
ATOM 1620 C CA . GLN B 1 97 ? 9.555 -6.73 -1.194 1 93.69 97 GLN B CA 1
ATOM 1621 C C . GLN B 1 97 ? 8.359 -6.184 -0.411 1 93.69 97 GLN B C 1
ATOM 1623 O O . GLN B 1 97 ? 8.445 -5.105 0.184 1 93.69 97 GLN B O 1
ATOM 1628 N N . ALA B 1 98 ? 7.285 -6.898 -0.416 1 96.06 98 ALA B N 1
ATOM 1629 C CA . ALA B 1 98 ? 6.078 -6.496 0.298 1 96.06 98 ALA B CA 1
ATOM 1630 C C . ALA B 1 98 ? 6.336 -6.391 1.799 1 96.06 98 ALA B C 1
ATOM 1632 O O . ALA B 1 98 ? 5.922 -5.422 2.439 1 96.06 98 ALA B O 1
ATOM 1633 N N . ARG B 1 99 ? 7.051 -7.363 2.295 1 95.06 99 ARG B N 1
ATOM 1634 C CA . ARG B 1 99 ? 7.348 -7.367 3.723 1 95.06 99 ARG B CA 1
ATOM 1635 C C . ARG B 1 99 ? 8.164 -6.141 4.121 1 95.06 99 ARG B C 1
ATOM 1637 O O . ARG B 1 99 ? 7.895 -5.52 5.148 1 95.06 99 ARG B O 1
ATOM 1644 N N . ALA B 1 100 ? 9.094 -5.801 3.324 1 94.69 100 ALA B N 1
ATOM 1645 C CA . ALA B 1 100 ? 9.938 -4.637 3.596 1 94.69 100 ALA B CA 1
ATOM 1646 C C . ALA B 1 100 ? 9.117 -3.35 3.562 1 94.69 100 ALA B C 1
ATOM 1648 O O . ALA B 1 100 ? 9.234 -2.508 4.457 1 94.69 100 ALA B O 1
ATOM 1649 N N . ALA B 1 101 ? 8.32 -3.199 2.59 1 94.88 101 ALA B N 1
ATOM 1650 C CA . ALA B 1 101 ? 7.48 -2.012 2.455 1 94.88 101 ALA B CA 1
ATOM 1651 C C . ALA B 1 101 ? 6.492 -1.905 3.611 1 94.88 101 ALA B C 1
ATOM 1653 O O . ALA B 1 101 ? 6.297 -0.825 4.172 1 94.88 101 ALA B O 1
ATOM 1654 N N . LEU B 1 102 ? 5.902 -3.023 3.973 1 96.38 102 LEU B N 1
ATOM 1655 C CA . LEU B 1 102 ? 4.914 -3.039 5.047 1 96.38 102 LEU B CA 1
ATOM 1656 C C . LEU B 1 102 ? 5.551 -2.652 6.379 1 96.38 102 LEU B C 1
ATOM 1658 O O . LEU B 1 102 ? 4.926 -1.972 7.195 1 96.38 102 LEU B O 1
ATOM 1662 N N . ARG B 1 103 ? 6.746 -3.1 6.57 1 95.69 103 ARG B N 1
ATOM 1663 C CA . ARG B 1 103 ? 7.453 -2.744 7.797 1 95.69 103 ARG B CA 1
ATOM 1664 C C . ARG B 1 103 ? 7.637 -1.233 7.902 1 95.69 103 ARG B C 1
ATOM 1666 O O . ARG B 1 103 ? 7.434 -0.652 8.969 1 95.69 103 ARG B O 1
ATOM 1673 N N . GLN B 1 104 ? 8.031 -0.632 6.828 1 95.62 104 GLN B N 1
ATOM 1674 C CA . GLN B 1 104 ? 8.242 0.812 6.816 1 95.62 104 GLN B CA 1
ATOM 1675 C C . GLN B 1 104 ? 6.93 1.56 7.047 1 95.62 104 GLN B C 1
ATOM 1677 O O . GLN B 1 104 ? 6.883 2.508 7.832 1 95.62 104 GLN B O 1
ATOM 1682 N N . LEU B 1 105 ? 5.879 1.132 6.449 1 96.81 105 LEU B N 1
ATOM 1683 C CA . LEU B 1 105 ? 4.578 1.776 6.586 1 96.81 105 LEU B CA 1
ATOM 1684 C C . LEU B 1 105 ? 4.027 1.591 7.996 1 96.81 105 LEU B C 1
ATOM 1686 O O . LEU B 1 105 ? 3.441 2.516 8.562 1 96.81 105 LEU B O 1
ATOM 1690 N N . ASP B 1 106 ? 4.219 0.406 8.508 1 96.69 106 ASP B N 1
ATOM 1691 C CA . ASP B 1 106 ? 3.752 0.116 9.859 1 96.69 106 ASP B CA 1
ATOM 1692 C C . ASP B 1 106 ? 4.449 1.009 10.883 1 96.69 106 ASP B C 1
ATOM 1694 O O . ASP B 1 106 ? 3.826 1.454 11.852 1 96.69 106 ASP B O 1
ATOM 1698 N N . ALA B 1 107 ? 5.723 1.215 10.672 1 96.25 107 ALA B N 1
ATOM 1699 C CA . ALA B 1 107 ? 6.461 2.096 11.57 1 96.25 107 ALA B CA 1
ATOM 1700 C C . ALA B 1 107 ? 5.863 3.5 11.578 1 96.25 107 ALA B C 1
ATOM 1702 O O . ALA B 1 107 ? 5.707 4.109 12.633 1 96.25 107 ALA B O 1
ATOM 1703 N N . LEU B 1 108 ? 5.508 4.012 10.438 1 96.31 108 LEU B N 1
ATOM 1704 C CA . LEU B 1 108 ? 4.895 5.332 10.328 1 96.31 108 LEU B CA 1
ATOM 1705 C C . LEU B 1 108 ? 3.545 5.367 11.031 1 96.31 108 LEU B C 1
ATOM 1707 O O . LEU B 1 108 ? 3.287 6.254 11.844 1 96.31 108 LEU B O 1
ATOM 1711 N N . VAL B 1 109 ? 2.709 4.398 10.75 1 96.56 109 VAL B N 1
ATOM 1712 C CA . VAL B 1 109 ? 1.351 4.379 11.281 1 96.56 109 VAL B CA 1
ATOM 1713 C C . VAL B 1 109 ? 1.391 4.223 12.797 1 96.56 109 VAL B C 1
ATOM 1715 O O . VAL B 1 109 ? 0.559 4.793 13.508 1 96.56 109 VAL B O 1
ATOM 1718 N N . THR B 1 110 ? 2.35 3.482 13.273 1 96.12 110 THR B N 1
ATOM 1719 C CA . THR B 1 110 ? 2.521 3.32 14.719 1 96.12 110 THR B CA 1
ATOM 1720 C C . THR B 1 110 ? 2.854 4.656 15.375 1 96.12 110 THR B C 1
ATOM 1722 O O . THR B 1 110 ? 2.365 4.953 16.469 1 96.12 110 THR B O 1
ATOM 1725 N N . LEU B 1 111 ? 3.689 5.453 14.711 1 94.75 111 LEU B N 1
ATOM 1726 C CA . LEU B 1 111 ? 4.004 6.781 15.227 1 94.75 111 LEU B CA 1
ATOM 1727 C C . LEU B 1 111 ? 2.742 7.629 15.344 1 94.75 111 LEU B C 1
ATOM 1729 O O . LEU B 1 111 ? 2.564 8.344 16.328 1 94.75 111 LEU B O 1
ATOM 1733 N N . ALA B 1 112 ? 1.914 7.574 14.344 1 93.88 112 ALA B N 1
ATOM 1734 C CA . ALA B 1 112 ? 0.67 8.336 14.336 1 93.88 112 ALA B CA 1
ATOM 1735 C C . ALA B 1 112 ? -0.224 7.949 15.508 1 93.88 112 ALA B C 1
ATOM 1737 O O . ALA B 1 112 ? -0.882 8.805 16.109 1 93.88 112 ALA B O 1
ATOM 1738 N N . HIS B 1 113 ? -0.293 6.703 15.797 1 89.62 113 HIS B N 1
ATOM 1739 C CA . HIS B 1 113 ? -1.162 6.195 16.859 1 89.62 113 HIS B CA 1
ATOM 1740 C C . HIS B 1 113 ? -0.633 6.574 18.234 1 89.62 113 HIS B C 1
ATOM 1742 O O . HIS B 1 113 ? -1.413 6.805 19.156 1 89.62 113 HIS B O 1
ATOM 1748 N N . ALA B 1 114 ? 0.625 6.664 18.297 1 84.25 114 ALA B N 1
ATOM 1749 C CA . ALA B 1 114 ? 1.23 7.023 19.578 1 84.25 114 ALA B CA 1
ATOM 1750 C C . ALA B 1 114 ? 0.89 8.461 19.969 1 84.25 114 ALA B C 1
ATOM 1752 O O . ALA B 1 114 ? 0.87 8.812 21.141 1 84.25 114 ALA B O 1
ATOM 1753 N N . ASP B 1 115 ? 0.603 9.258 19 1 79.25 115 ASP B N 1
ATOM 1754 C CA . ASP B 1 115 ? 0.316 10.664 19.25 1 79.25 115 ASP B CA 1
ATOM 1755 C C . ASP B 1 115 ? -1.187 10.906 19.375 1 79.25 115 ASP B C 1
ATOM 1757 O O . ASP B 1 115 ? -1.62 12.023 19.656 1 79.25 115 ASP B O 1
ATOM 1761 N N . SER B 1 116 ? -2.043 9.906 19.078 1 70.44 116 SER B N 1
ATOM 1762 C CA . SER B 1 116 ? -3.488 10.086 19.172 1 70.44 116 SER B CA 1
ATOM 1763 C C . SER B 1 116 ? -3.992 9.867 20.594 1 70.44 116 SER B C 1
ATOM 1765 O O . SER B 1 116 ? -3.43 9.07 21.344 1 70.44 116 SER B O 1
#

Solvent-accessible surface area (backbone atoms only — not comparable to full-atom values): 12909 Å² total; per-residue (Å²): 129,86,73,69,68,75,77,73,74,73,84,70,62,86,62,45,26,76,92,56,39,56,48,42,65,68,50,96,82,58,58,90,80,68,20,36,29,37,13,27,66,72,40,77,42,60,79,52,54,40,53,58,93,45,75,36,32,80,85,82,35,32,40,31,35,32,43,37,25,45,24,52,93,48,75,74,56,48,28,41,30,28,21,28,80,91,44,52,72,30,26,66,29,44,40,67,36,46,51,55,34,49,51,56,50,48,55,53,45,50,50,55,55,70,67,101,131,85,74,72,68,75,77,75,73,73,84,69,62,86,62,46,26,76,92,56,38,55,48,42,65,67,50,96,83,61,58,89,81,68,20,38,28,36,14,27,66,72,42,76,42,61,76,53,54,39,54,57,90,44,74,37,32,79,83,82,35,32,39,32,34,31,42,37,23,45,24,52,94,48,74,74,57,49,26,40,28,26,20,29,81,92,44,52,70,29,26,66,29,45,42,69,38,43,51,55,36,49,51,56,50,48,53,53,44,50,50,56,54,71,68,101

Radius of gyration: 23.04 Å; Cα contacts (8 Å, |Δi|>4): 445; chains: 2; bounding box: 36×101×55 Å

InterPro domains:
  IPR054202 Protein of unknown function DUF6907 [PF21848] (5-110)